Protein AF-0000000078527264 (afdb_homodimer)

pLDDT: mean 71.56, std 31.05, range [23.38, 98.75]

Structure (mmCIF, N/CA/C/O backbone):
data_AF-0000000078527264-model_v1
#
loop_
_entity.id
_entity.type
_entity.pdbx_description
1 polymer Lipoprotein
#
loop_
_atom_site.group_PDB
_atom_site.id
_atom_site.type_symbol
_atom_site.label_atom_id
_atom_site.label_alt_id
_atom_site.label_comp_id
_atom_site.label_asym_id
_atom_site.label_entity_id
_atom_site.label_seq_id
_atom_site.pdbx_PDB_ins_code
_atom_site.Cartn_x
_atom_site.Cartn_y
_atom_site.Cartn_z
_atom_site.occupancy
_atom_site.B_iso_or_equiv
_atom_site.auth_seq_id
_atom_site.auth_comp_id
_atom_site.auth_asym_id
_atom_site.auth_atom_id
_atom_site.pdbx_PDB_model_num
ATOM 1 N N . MET A 1 1 ? 14.352 -40 -40.188 1 30.58 1 MET A N 1
ATOM 2 C CA . MET A 1 1 ? 13.648 -39.75 -38.938 1 30.58 1 MET A CA 1
ATOM 3 C C . MET A 1 1 ? 14.5 -38.875 -38 1 30.58 1 MET A C 1
ATOM 5 O O . MET A 1 1 ? 15.18 -39.406 -37.125 1 30.58 1 MET A O 1
ATOM 9 N N . LYS A 1 2 ? 15.133 -37.906 -38.562 1 38 2 LYS A N 1
ATOM 10 C CA . LYS A 1 2 ? 16.312 -37.125 -38.219 1 38 2 LYS A CA 1
ATOM 11 C C . LYS A 1 2 ? 16.031 -36.219 -37.031 1 38 2 LYS A C 1
ATOM 13 O O . LYS A 1 2 ? 15.031 -35.5 -37 1 38 2 LYS A O 1
ATOM 18 N N . VAL A 1 3 ? 16.594 -36.625 -35.781 1 35.31 3 VAL A N 1
ATOM 19 C CA . VAL A 1 3 ? 16.688 -36.094 -34.438 1 35.31 3 VAL A CA 1
ATOM 20 C C . VAL A 1 3 ? 17.125 -34.656 -34.469 1 35.31 3 VAL A C 1
ATOM 22 O O . VAL A 1 3 ? 18.141 -34.312 -35.062 1 35.31 3 VAL A O 1
ATOM 25 N N . ILE A 1 4 ? 16.172 -33.656 -34.25 1 30.58 4 ILE A N 1
ATOM 26 C CA . ILE A 1 4 ? 15.953 -32.219 -34.188 1 30.58 4 ILE A CA 1
ATOM 27 C C . ILE A 1 4 ? 16.766 -31.641 -33.031 1 30.58 4 ILE A C 1
ATOM 29 O O . ILE A 1 4 ? 16.422 -31.844 -31.859 1 30.58 4 ILE A O 1
ATOM 33 N N . ILE A 1 5 ? 18.078 -31.844 -33.031 1 31.44 5 ILE A N 1
ATOM 34 C CA . ILE A 1 5 ? 18.844 -31.469 -31.859 1 31.44 5 ILE A CA 1
ATOM 35 C C . ILE A 1 5 ? 18.641 -29.984 -31.562 1 31.44 5 ILE A C 1
ATOM 37 O O . ILE A 1 5 ? 18.828 -29.141 -32.438 1 31.44 5 ILE A O 1
ATOM 41 N N . ALA A 1 6 ? 17.859 -29.625 -30.516 1 31.77 6 ALA A N 1
ATOM 42 C CA . ALA A 1 6 ? 17.359 -28.438 -29.812 1 31.77 6 ALA A CA 1
ATOM 43 C C . ALA A 1 6 ? 18.5 -27.594 -29.281 1 31.77 6 ALA A C 1
ATOM 45 O O . ALA A 1 6 ? 19.25 -28.031 -28.406 1 31.77 6 ALA A O 1
ATOM 46 N N . GLY A 1 7 ? 19.141 -26.797 -30.156 1 29.58 7 GLY A N 1
ATOM 47 C CA . GLY A 1 7 ? 20.297 -25.953 -29.875 1 29.58 7 GLY A CA 1
ATOM 48 C C . GLY A 1 7 ? 20.062 -24.969 -28.75 1 29.58 7 GLY A C 1
ATOM 49 O O . GLY A 1 7 ? 19 -24.359 -28.656 1 29.58 7 GLY A O 1
ATOM 50 N N . THR A 1 8 ? 20.703 -25.125 -27.531 1 27.62 8 THR A N 1
ATOM 51 C CA . THR A 1 8 ? 20.781 -24.484 -26.234 1 27.62 8 THR A CA 1
ATOM 52 C C . THR A 1 8 ? 21.297 -23.047 -26.375 1 27.62 8 THR A C 1
ATOM 54 O O . THR A 1 8 ? 22.438 -22.828 -26.781 1 27.62 8 THR A O 1
ATOM 57 N N . LEU A 1 9 ? 20.5 -22.094 -26.812 1 25.58 9 LEU A N 1
ATOM 58 C CA . LEU A 1 9 ? 20.906 -20.719 -27.125 1 25.58 9 LEU A CA 1
ATOM 59 C C . LEU A 1 9 ? 21.312 -19.984 -25.859 1 25.58 9 LEU A C 1
ATOM 61 O O . LEU A 1 9 ? 21.547 -18.766 -25.891 1 25.58 9 LEU A O 1
ATOM 65 N N . ILE A 1 10 ? 21.719 -20.547 -24.688 1 25.7 10 ILE A N 1
ATOM 66 C CA . ILE A 1 10 ? 21.469 -19.75 -23.5 1 25.7 10 ILE A CA 1
ATOM 67 C C . ILE A 1 10 ? 22.5 -18.625 -23.406 1 25.7 10 ILE A C 1
ATOM 69 O O . ILE A 1 10 ? 22.266 -17.594 -22.781 1 25.7 10 ILE A O 1
ATOM 73 N N . ALA A 1 11 ? 23.469 -18.438 -24.203 1 23.86 11 ALA A N 1
ATOM 74 C CA . ALA A 1 11 ? 24.594 -17.812 -23.531 1 23.86 11 ALA A CA 1
ATOM 75 C C . ALA A 1 11 ? 24.344 -16.328 -23.312 1 23.86 11 ALA A C 1
ATOM 77 O O . ALA A 1 11 ? 24.172 -15.57 -24.266 1 23.86 11 ALA A O 1
ATOM 78 N N . LEU A 1 12 ? 23.875 -15.906 -22.109 1 23.55 12 LEU A N 1
ATOM 79 C CA . LEU A 1 12 ? 23.438 -14.602 -21.609 1 23.55 12 LEU A CA 1
ATOM 80 C C . LEU A 1 12 ? 24.578 -13.594 -21.641 1 23.55 12 LEU A C 1
ATOM 82 O O . LEU A 1 12 ? 24.375 -12.43 -22 1 23.55 12 LEU A O 1
ATOM 86 N N . ALA A 1 13 ? 25.766 -13.945 -21.25 1 25.41 13 ALA A N 1
ATOM 87 C CA . ALA A 1 13 ? 26.469 -13.07 -20.328 1 25.41 13 ALA A CA 1
ATOM 88 C C . ALA A 1 13 ? 27.219 -11.969 -21.062 1 25.41 13 ALA A C 1
ATOM 90 O O . ALA A 1 13 ? 28.312 -12.188 -21.594 1 25.41 13 ALA A O 1
ATOM 91 N N . LEU A 1 14 ? 26.703 -11.359 -22.031 1 24.03 14 LEU A N 1
ATOM 92 C CA . LEU A 1 14 ? 27.672 -10.539 -22.75 1 24.03 14 LEU A CA 1
ATOM 93 C C . LEU A 1 14 ? 28.328 -9.523 -21.812 1 24.03 14 LEU A C 1
ATOM 95 O O . LEU A 1 14 ? 27.641 -8.859 -21.031 1 24.03 14 LEU A O 1
ATOM 99 N N . LEU A 1 15 ? 29.641 -9.734 -21.531 1 25.62 15 LEU A N 1
ATOM 100 C CA . LEU A 1 15 ? 30.672 -9.055 -20.75 1 25.62 15 LEU A CA 1
ATOM 101 C C . LEU A 1 15 ? 30.859 -7.625 -21.25 1 25.62 15 LEU A C 1
ATOM 103 O O . LEU A 1 15 ? 31.328 -7.41 -22.375 1 25.62 15 LEU A O 1
ATOM 107 N N . LEU A 1 16 ? 29.891 -6.793 -21.141 1 24.88 16 LEU A N 1
ATOM 108 C CA . LEU A 1 16 ? 30.141 -5.406 -21.516 1 24.88 16 LEU A CA 1
ATOM 109 C C . LEU A 1 16 ? 31.391 -4.883 -20.812 1 24.88 16 LEU A C 1
ATOM 111 O O . LEU A 1 16 ? 31.438 -4.812 -19.578 1 24.88 16 LEU A O 1
ATOM 115 N N . SER A 1 17 ? 32.594 -5.227 -21.188 1 26.39 17 SER A N 1
ATOM 116 C CA . SER A 1 17 ? 33.906 -4.859 -20.672 1 26.39 17 SER A CA 1
ATOM 117 C C . SER A 1 17 ? 34.125 -3.354 -20.766 1 26.39 17 SER A C 1
ATOM 119 O O . SER A 1 17 ? 35.281 -2.889 -20.703 1 26.39 17 SER A O 1
ATOM 121 N N . ALA A 1 18 ? 33.156 -2.578 -21.016 1 26.25 18 ALA A N 1
ATOM 122 C CA . ALA A 1 18 ? 33.688 -1.243 -21.281 1 26.25 18 ALA A CA 1
ATOM 123 C C . ALA A 1 18 ? 34.625 -0.792 -20.172 1 26.25 18 ALA A C 1
ATOM 125 O O . ALA A 1 18 ? 34.438 -1.131 -19 1 26.25 18 ALA A O 1
ATOM 126 N N . GLY A 1 19 ? 35.938 -0.49 -20.422 1 28.38 19 GLY A N 1
ATOM 127 C CA . GLY A 1 19 ? 37.094 0.058 -19.703 1 28.38 19 GLY A CA 1
ATOM 128 C C . GLY A 1 19 ? 36.719 1.264 -18.844 1 28.38 19 GLY A C 1
ATOM 129 O O . GLY A 1 19 ? 36.75 2.398 -19.328 1 28.38 19 GLY A O 1
ATOM 1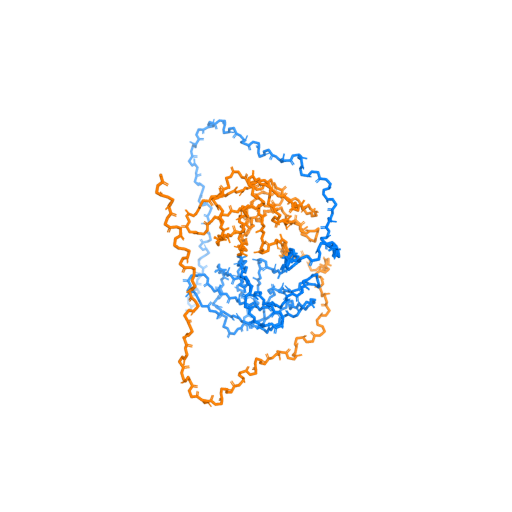30 N N . CYS A 1 20 ? 35.562 1.333 -18.312 1 26.05 20 CYS A N 1
ATOM 131 C CA . CYS A 1 20 ? 35.375 2.598 -17.609 1 26.05 20 CYS A CA 1
ATOM 132 C C . CYS A 1 20 ? 36.531 2.857 -16.641 1 26.05 20 CYS A C 1
ATOM 134 O O . CYS A 1 20 ? 36.875 1.994 -15.836 1 26.05 20 CYS A O 1
ATOM 136 N N . SER A 1 21 ? 37.438 3.67 -17.016 1 28.33 21 SER A N 1
ATOM 137 C CA . SER A 1 21 ? 38.406 4.289 -16.125 1 28.33 21 SER A CA 1
ATOM 138 C C . SER A 1 21 ? 37.781 4.531 -14.734 1 28.33 21 SER A C 1
ATOM 140 O O . SER A 1 21 ? 36.562 4.656 -14.594 1 28.33 21 SER A O 1
ATOM 142 N N . GLN A 1 22 ? 38.5 4.176 -13.609 1 27.48 22 GLN A N 1
ATOM 143 C CA . GLN A 1 22 ? 38.406 4.16 -12.156 1 27.48 22 GLN A CA 1
ATOM 144 C C . GLN A 1 22 ? 37.938 5.512 -11.625 1 27.48 22 GLN A C 1
ATOM 146 O O . GLN A 1 22 ? 38.719 6.242 -11.008 1 27.48 22 GLN A O 1
ATOM 151 N N . SER A 1 23 ? 37.344 6.402 -12.414 1 29.67 23 SER A N 1
ATOM 152 C CA . SER A 1 23 ? 37.219 7.539 -11.508 1 29.67 23 SER A CA 1
ATOM 153 C C . SER A 1 23 ? 36.531 7.145 -10.211 1 29.67 23 SER A C 1
ATOM 155 O O . SER A 1 23 ? 35.688 6.242 -10.203 1 29.67 23 SER A O 1
ATOM 157 N N . GLY A 1 24 ? 37.156 7.262 -8.992 1 27.94 24 GLY A N 1
ATOM 158 C CA . GLY A 1 24 ? 36.781 7.07 -7.605 1 27.94 24 GLY A CA 1
ATOM 159 C C . GLY A 1 24 ? 35.344 7.516 -7.312 1 27.94 24 GLY A C 1
ATOM 160 O O . GLY A 1 24 ? 35.062 8.703 -7.379 1 27.94 24 GLY A O 1
ATOM 161 N N . GLY A 1 25 ? 34.438 6.914 -7.922 1 29.98 25 GLY A N 1
ATOM 162 C CA . GLY A 1 25 ? 33.062 7.293 -7.617 1 29.98 25 GLY A CA 1
ATOM 163 C C . GLY A 1 25 ? 32.812 7.441 -6.129 1 29.98 25 GLY A C 1
ATOM 164 O O . GLY A 1 25 ? 33.094 6.535 -5.348 1 29.98 25 GLY A O 1
ATOM 165 N N . LYS A 1 26 ? 32.844 8.625 -5.578 1 30.25 26 LYS A N 1
ATOM 166 C CA . LYS A 1 26 ? 32.469 8.93 -4.199 1 30.25 26 LYS A CA 1
ATOM 167 C C . LYS A 1 26 ? 31.188 8.211 -3.816 1 30.25 26 LYS A C 1
ATOM 169 O O . LYS A 1 26 ? 30.188 8.281 -4.535 1 30.25 26 LYS A O 1
ATOM 174 N N . GLU A 1 27 ? 31.234 6.988 -3.27 1 27.12 27 GLU A N 1
ATOM 175 C CA . GLU A 1 27 ? 30.156 6.324 -2.543 1 27.12 27 GLU A CA 1
ATOM 176 C C . GLU A 1 27 ? 29.281 7.332 -1.805 1 27.12 27 GLU A C 1
ATOM 178 O O . GLU A 1 27 ? 29.781 8.078 -0.956 1 27.12 27 GLU A O 1
ATOM 183 N N . ARG A 1 28 ? 28.422 8.047 -2.516 1 28.95 28 ARG A N 1
ATOM 184 C CA . ARG A 1 28 ? 27.484 8.828 -1.723 1 28.95 28 ARG A CA 1
ATOM 185 C C . ARG A 1 28 ? 26.969 8.031 -0.526 1 28.95 28 ARG A C 1
ATOM 187 O O . ARG A 1 28 ? 26.438 6.93 -0.688 1 28.95 28 ARG A O 1
ATOM 194 N N . ALA A 1 29 ? 27.672 8.047 0.611 1 25.3 29 ALA A N 1
ATOM 195 C CA . ALA A 1 29 ? 27.203 7.594 1.915 1 25.3 29 ALA A CA 1
ATOM 196 C C . ALA A 1 29 ? 25.719 7.891 2.096 1 25.3 29 ALA A C 1
ATOM 198 O O . ALA A 1 29 ? 25.297 9.047 1.983 1 25.3 29 ALA A O 1
ATOM 199 N N . TYR A 1 30 ? 24.953 6.996 1.59 1 28.64 30 TYR A N 1
ATOM 200 C CA . TYR A 1 30 ? 23.578 7.168 2.037 1 28.64 30 TYR A CA 1
ATOM 201 C C . TYR A 1 30 ? 23.531 7.516 3.52 1 28.64 30 TYR A C 1
ATOM 203 O O . TYR A 1 30 ? 24.172 6.859 4.344 1 28.64 30 TYR A O 1
ATOM 211 N N . GLN A 1 31 ? 23.594 8.719 3.822 1 26.7 31 GLN A N 1
ATOM 212 C CA . GLN A 1 31 ? 23.406 9.133 5.211 1 26.7 31 GLN A CA 1
ATOM 213 C C . GLN A 1 31 ? 22.234 8.383 5.852 1 26.7 31 GLN A C 1
ATOM 215 O O . GLN A 1 31 ? 21.109 8.461 5.379 1 26.7 31 GLN A O 1
ATOM 220 N N . PHE A 1 32 ? 22.5 7.188 6.25 1 30.5 32 PHE A N 1
ATOM 221 C CA . PHE A 1 32 ? 21.531 6.551 7.133 1 30.5 32 PHE A CA 1
ATOM 222 C C . PHE A 1 32 ? 21.062 7.52 8.211 1 30.5 32 PHE A C 1
ATOM 224 O O . PHE A 1 32 ? 21.875 8.219 8.82 1 30.5 32 PHE A O 1
ATOM 231 N N . ALA A 1 33 ? 19.953 8.039 8.086 1 31.81 33 ALA A N 1
ATOM 232 C CA . ALA A 1 33 ? 19.438 8.898 9.141 1 31.81 33 ALA A CA 1
ATOM 233 C C . ALA A 1 33 ? 19.594 8.234 10.508 1 31.81 33 ALA A C 1
ATOM 235 O O . ALA A 1 33 ? 19.047 7.152 10.742 1 31.81 33 ALA A O 1
ATOM 236 N N . GLU A 1 34 ? 20.734 8.328 11.07 1 28.31 34 GLU A N 1
ATOM 237 C CA . GLU A 1 34 ? 20.906 7.922 12.461 1 28.31 34 GLU A CA 1
ATOM 238 C C . GLU A 1 34 ? 19.672 8.281 13.289 1 28.31 34 GLU A C 1
ATOM 240 O O . GLU A 1 34 ? 19.453 7.711 14.359 1 28.31 34 GLU A O 1
ATOM 245 N N . GLU A 1 35 ? 19.047 9.375 12.953 1 27.84 35 GLU A N 1
ATOM 246 C CA . GLU A 1 35 ? 18 9.844 13.844 1 27.84 35 GLU A CA 1
ATOM 247 C C . GLU A 1 35 ? 16.75 8.984 13.719 1 27.84 35 GLU A C 1
ATOM 249 O O . GLU A 1 35 ? 15.688 9.344 14.25 1 27.84 35 GLU A O 1
ATOM 254 N N . ALA A 1 36 ? 16.766 8.062 12.875 1 34.28 36 ALA A N 1
ATOM 255 C CA . ALA A 1 36 ? 15.523 7.285 12.883 1 34.28 36 ALA A CA 1
ATOM 256 C C . ALA A 1 36 ? 15.336 6.566 14.211 1 34.28 36 ALA A C 1
ATOM 258 O O . ALA A 1 36 ? 15.742 5.41 14.367 1 34.28 36 ALA A O 1
ATOM 259 N N . LYS A 1 37 ? 15.891 7.094 15.375 1 27.77 37 LYS A N 1
ATOM 260 C CA . LYS A 1 37 ? 15.766 6.461 16.688 1 27.77 37 LYS A CA 1
ATOM 261 C C . LYS A 1 37 ? 14.406 5.781 16.844 1 27.77 37 LYS A C 1
ATOM 263 O O . LYS A 1 37 ? 13.484 6.043 16.062 1 27.77 37 LYS A O 1
ATOM 268 N N . ASP A 1 38 ? 14.125 5.312 18.234 1 26.62 38 ASP A N 1
ATOM 269 C CA . ASP A 1 38 ? 13.195 4.469 18.969 1 26.62 38 ASP A CA 1
ATOM 270 C C . ASP A 1 38 ? 11.75 4.902 18.719 1 26.62 38 ASP A C 1
ATOM 272 O O . ASP A 1 38 ? 11.211 5.73 19.469 1 26.62 38 ASP A O 1
ATOM 276 N N . GLY A 1 39 ? 11.391 5.242 17.609 1 29.45 39 GLY A N 1
ATOM 277 C CA . GLY A 1 39 ? 9.977 5.602 17.656 1 29.45 39 GLY A CA 1
ATOM 278 C C . GLY A 1 39 ? 9.094 4.484 18.172 1 29.45 39 GLY A C 1
ATOM 279 O O . GLY A 1 39 ? 9.188 3.346 17.703 1 29.45 39 GLY A O 1
ATOM 280 N N . GLU A 1 40 ? 8.844 4.465 19.453 1 27.06 40 GLU A N 1
ATOM 281 C CA . GLU A 1 40 ? 7.754 3.66 20 1 27.06 40 GLU A CA 1
ATOM 282 C C . GLU A 1 40 ? 6.582 3.588 19.016 1 27.06 40 GLU A C 1
ATOM 284 O O . GLU A 1 40 ? 6.285 4.566 18.328 1 27.06 40 GLU A O 1
ATOM 289 N N . TYR A 1 41 ? 6.375 2.4 18.625 1 29.17 41 TYR A N 1
ATOM 290 C CA . TYR A 1 41 ? 5.129 2.127 17.922 1 29.17 41 TYR A CA 1
ATOM 291 C C . TYR A 1 41 ? 3.99 2.977 18.469 1 29.17 41 TYR A C 1
ATOM 293 O O . TYR A 1 41 ? 3.615 2.84 19.641 1 29.17 41 TYR A O 1
ATOM 301 N N . VAL A 1 42 ? 4.02 4.254 18.375 1 28.42 42 VAL A N 1
ATOM 302 C CA . VAL A 1 42 ? 2.762 4.898 18.75 1 28.42 42 VAL A CA 1
ATOM 303 C C . VAL A 1 42 ? 1.642 4.406 17.828 1 28.42 42 VAL A C 1
ATOM 305 O O . VAL A 1 42 ? 1.639 4.699 16.625 1 28.42 42 VAL A O 1
ATOM 308 N N . LEU A 1 43 ? 1.265 3.16 18.031 1 30.61 43 LEU A N 1
ATOM 309 C CA . LEU A 1 43 ? -0.06 2.936 17.453 1 30.61 43 LEU A CA 1
ATOM 310 C C . LEU A 1 43 ? -0.974 4.129 17.719 1 30.61 43 LEU A C 1
ATOM 312 O O . LEU A 1 43 ? -0.982 4.676 18.828 1 30.61 43 LEU A O 1
ATOM 316 N N . PRO A 1 44 ? -1.276 4.828 16.781 1 31.86 44 PRO A N 1
ATOM 317 C CA . PRO A 1 44 ? -2.281 5.797 17.219 1 31.86 44 PRO A CA 1
ATOM 318 C C . PRO A 1 44 ? -3.338 5.18 18.141 1 31.86 44 PRO A C 1
ATOM 320 O O . PRO A 1 44 ? -4.043 4.254 17.734 1 31.86 44 PRO A O 1
ATOM 323 N N . THR A 1 45 ? -2.996 4.863 19.406 1 29.05 45 THR A N 1
ATOM 324 C CA . THR A 1 45 ? -4.129 4.754 20.328 1 29.05 45 THR A CA 1
ATOM 325 C C . THR A 1 45 ? -5.141 5.867 20.062 1 29.05 45 THR A C 1
ATOM 327 O O . THR A 1 45 ? -4.766 6.977 19.688 1 29.05 45 THR A O 1
ATOM 330 N N . HIS A 1 46 ? -6.445 5.41 20.078 1 31.69 46 HIS A N 1
ATOM 331 C CA . HIS A 1 46 ? -7.543 6.363 20.203 1 31.69 46 HIS A CA 1
ATOM 332 C C . HIS A 1 46 ? -7.156 7.539 21.094 1 31.69 46 HIS A C 1
ATOM 334 O O . HIS A 1 46 ? -6.828 7.355 22.266 1 31.69 46 HIS A O 1
ATOM 340 N N . VAL A 1 47 ? -6.367 8.352 20.703 1 30.16 47 VAL A N 1
ATOM 341 C CA . VAL A 1 47 ? -6.488 9.492 21.625 1 30.16 47 VAL A CA 1
ATOM 342 C C . VAL A 1 47 ? -7.945 9.945 21.688 1 30.16 47 VAL A C 1
ATOM 344 O O . VAL A 1 47 ? -8.516 10.383 20.688 1 30.16 47 VAL A O 1
ATOM 347 N N . PRO A 1 48 ? -8.781 9.336 22.578 1 28.42 48 PRO A N 1
ATOM 348 C CA . PRO A 1 48 ? -10.188 9.68 22.797 1 28.42 48 PRO A CA 1
ATOM 349 C C . PRO A 1 48 ? -10.453 11.18 22.703 1 28.42 48 PRO A C 1
ATOM 351 O O . PRO A 1 48 ? -11.578 11.602 22.422 1 28.42 48 PRO A O 1
ATOM 354 N N . GLY A 1 49 ? -9.617 12.039 23.266 1 29.86 49 GLY A N 1
ATOM 355 C CA . GLY A 1 49 ? -10.102 13.328 23.734 1 29.86 49 GLY A CA 1
ATOM 356 C C . GLY A 1 49 ? -10.359 14.312 22.609 1 29.86 49 GLY A C 1
ATOM 357 O O . GLY A 1 49 ? -10.766 15.453 22.859 1 29.86 49 GLY A O 1
ATOM 358 N N . GLN A 1 50 ? -9.352 14.562 21.719 1 32.03 50 GLN A N 1
ATOM 359 C CA . GLN A 1 50 ? -9.75 15.773 21.016 1 32.03 50 GLN A CA 1
ATOM 360 C C . GLN A 1 50 ? -11.039 15.555 20.234 1 32.03 50 GLN A C 1
ATOM 362 O O . GLN A 1 50 ? -11.102 14.672 19.375 1 32.03 50 GLN A O 1
ATOM 367 N N . ASN A 1 51 ? -12.18 15.68 20.688 1 32.12 51 ASN A N 1
ATOM 368 C CA . ASN A 1 51 ? -13.609 15.648 20.406 1 32.12 51 ASN A CA 1
ATOM 369 C C . ASN A 1 51 ? -13.906 16.109 18.984 1 32.12 51 ASN A C 1
ATOM 371 O O . ASN A 1 51 ? -15.07 16.188 18.578 1 32.12 51 ASN A O 1
ATOM 375 N N . GLY A 1 52 ? -13.211 17.281 18.328 1 34.12 52 GLY A N 1
ATOM 376 C CA . GLY A 1 52 ? -13.859 17.797 17.125 1 34.12 52 GLY A CA 1
ATOM 377 C C . GLY A 1 52 ? -13.93 16.781 16 1 34.12 52 GLY A C 1
ATOM 378 O O . GLY A 1 52 ? -13.328 15.703 16.094 1 34.12 52 GLY A O 1
ATOM 379 N N . ASP A 1 53 ? -14.867 17.062 14.953 1 37.12 53 ASP A N 1
ATOM 380 C CA . ASP A 1 53 ? -15.141 16.422 13.68 1 37.12 53 ASP A CA 1
ATOM 381 C C . ASP A 1 53 ? -13.852 15.938 13.016 1 37.12 53 ASP A C 1
ATOM 383 O O . ASP A 1 53 ? -13.844 15.602 11.828 1 37.12 53 ASP A O 1
ATOM 387 N N . GLN A 1 54 ? -12.766 16.25 13.57 1 38.72 54 GLN A N 1
ATOM 388 C CA . GLN A 1 54 ? -11.562 15.906 12.812 1 38.72 54 GLN A CA 1
ATOM 389 C C . GLN A 1 54 ? -11.312 14.398 12.828 1 38.72 54 GLN A C 1
ATOM 391 O O . GLN A 1 54 ? -11.258 13.789 13.898 1 38.72 54 GLN A O 1
ATOM 396 N N . LYS A 1 55 ? -11.828 13.781 11.914 1 44.72 55 LYS A N 1
ATOM 397 C CA . LYS A 1 55 ? -11.602 12.359 11.68 1 44.72 55 LYS A CA 1
ATOM 398 C C . LYS A 1 55 ? -10.195 11.945 12.086 1 44.72 55 LYS A C 1
ATOM 400 O O . LYS A 1 55 ? -9.219 12.602 11.719 1 44.72 55 LYS A O 1
ATOM 405 N N . GLU A 1 56 ? -10.039 11.422 13.219 1 49.12 56 GLU A N 1
ATOM 406 C CA . GLU A 1 56 ? -8.781 10.805 13.625 1 49.12 56 GLU A CA 1
ATOM 407 C C . GLU A 1 56 ? -8.008 10.281 12.422 1 49.12 56 GLU A C 1
ATOM 409 O O . GLU A 1 56 ? -8.602 9.859 11.43 1 49.12 56 GLU A O 1
ATOM 414 N N . PRO A 1 57 ? -6.738 10.75 12.43 1 52.41 57 PRO A N 1
ATOM 415 C CA . PRO A 1 57 ? -5.945 10.211 11.328 1 52.41 57 PRO A CA 1
ATOM 416 C C . PRO A 1 57 ? -6.094 8.703 11.172 1 52.41 57 PRO A C 1
ATOM 418 O O . PRO A 1 57 ? -6.094 7.977 12.172 1 52.41 57 PRO A O 1
ATOM 421 N N . SER A 1 58 ? -6.828 8.289 10.25 1 64.44 58 SER A N 1
ATOM 422 C CA . SER A 1 58 ? -6.934 6.852 10 1 64.44 58 SER A CA 1
ATOM 423 C C . SER A 1 58 ? -5.773 6.355 9.141 1 64.44 58 SER A C 1
ATOM 425 O O . SER A 1 58 ? -5.598 6.801 8.008 1 64.44 58 SER A O 1
ATOM 427 N N . TYR A 1 59 ? -4.68 5.848 9.859 1 76.88 59 TYR A N 1
ATOM 428 C CA . TYR A 1 59 ? -3.674 5.164 9.055 1 76.88 59 TYR A CA 1
ATOM 429 C C . TYR A 1 59 ? -4.207 3.842 8.523 1 76.88 59 TYR A C 1
ATOM 431 O O . TYR A 1 59 ? -5.223 3.336 9.008 1 76.88 59 TYR A O 1
ATOM 439 N N . PHE A 1 60 ? -3.717 3.439 7.504 1 85.56 60 PHE A N 1
ATOM 440 C CA . PHE A 1 60 ? -4.125 2.18 6.895 1 85.56 60 PHE A CA 1
ATOM 441 C C . PHE A 1 60 ? -2.91 1.31 6.586 1 85.56 60 PHE A C 1
ATOM 443 O O . PHE A 1 60 ? -1.824 1.825 6.312 1 85.56 60 PHE A O 1
ATOM 450 N N . MET A 1 61 ? -3.121 -0.027 6.738 1 89.44 61 MET A N 1
ATOM 451 C CA . MET A 1 61 ? -2.121 -1.035 6.395 1 89.44 61 MET A CA 1
ATOM 452 C C . MET A 1 61 ? -2.643 -1.969 5.309 1 89.44 61 MET A C 1
ATOM 454 O O . MET A 1 61 ? -3.836 -2.273 5.266 1 89.44 61 MET A O 1
ATOM 458 N N . ILE A 1 62 ? -1.767 -2.27 4.418 1 91.75 62 ILE A N 1
ATOM 459 C CA . ILE A 1 62 ? -2.111 -3.312 3.459 1 91.75 62 ILE A CA 1
ATOM 460 C C . ILE A 1 62 ? -1.076 -4.434 3.523 1 91.75 62 ILE A C 1
ATOM 462 O O . ILE A 1 62 ? 0.015 -4.25 4.066 1 91.75 62 ILE A O 1
ATOM 466 N N . GLN A 1 63 ? -1.488 -5.566 2.99 1 91.12 63 GLN A N 1
ATOM 467 C CA . GLN A 1 63 ? -0.619 -6.727 2.836 1 91.12 63 GLN A CA 1
ATOM 468 C C . GLN A 1 63 ? -0.725 -7.312 1.43 1 91.12 63 GLN A C 1
ATOM 470 O O . GLN A 1 63 ? -1.825 -7.469 0.898 1 91.12 63 GLN A O 1
ATOM 475 N N . VAL A 1 64 ? 0.466 -7.617 0.848 1 93.62 64 VAL A N 1
ATOM 476 C CA . VAL A 1 64 ? 0.474 -8.219 -0.482 1 93.62 64 VAL A CA 1
ATOM 477 C C . VAL A 1 64 ? 1.816 -8.898 -0.733 1 93.62 64 VAL A C 1
ATOM 479 O O . VAL A 1 64 ? 2.848 -8.461 -0.221 1 93.62 64 VAL A O 1
ATOM 482 N N . ASN A 1 65 ? 1.796 -9.992 -1.48 1 92.88 65 ASN A N 1
ATOM 483 C CA . ASN A 1 65 ? 3.006 -10.609 -2.014 1 92.88 65 ASN A CA 1
ATOM 484 C C . ASN A 1 65 ? 3.51 -9.875 -3.256 1 92.88 65 ASN A C 1
ATOM 486 O O . ASN A 1 65 ? 2.807 -9.805 -4.266 1 92.88 65 ASN A O 1
ATOM 490 N N . ALA A 1 66 ? 4.734 -9.398 -3.203 1 91.25 66 ALA A N 1
ATOM 491 C CA . ALA A 1 66 ? 5.27 -8.617 -4.312 1 91.25 66 ALA A CA 1
ATOM 492 C C . ALA A 1 66 ? 5.723 -9.516 -5.457 1 91.25 66 ALA A C 1
ATOM 494 O O . ALA A 1 66 ? 5.957 -9.047 -6.57 1 91.25 66 ALA A O 1
ATOM 495 N N . SER A 1 67 ? 5.871 -10.797 -5.172 1 92.5 67 SER A N 1
ATOM 496 C CA . SER A 1 67 ? 6.324 -11.719 -6.207 1 92.5 67 SER A CA 1
ATOM 497 C C . SER A 1 67 ? 5.461 -12.969 -6.25 1 92.5 67 SER A C 1
ATOM 499 O O . SER A 1 67 ? 5.969 -14.086 -6.109 1 92.5 67 SER A O 1
ATOM 501 N N . PRO A 1 68 ? 4.254 -12.82 -6.578 1 94.06 68 PRO A N 1
ATOM 502 C CA . PRO A 1 68 ? 3.367 -13.992 -6.605 1 94.06 68 PRO A CA 1
ATOM 503 C C . PRO A 1 68 ? 3.625 -14.898 -7.805 1 94.06 68 PRO A C 1
ATOM 505 O O . PRO A 1 68 ? 4.176 -14.453 -8.812 1 94.06 68 PRO A O 1
ATOM 508 N N . THR A 1 69 ? 3.205 -16.141 -7.648 1 95.38 69 THR A N 1
ATOM 509 C CA . THR A 1 69 ? 3.404 -17.141 -8.695 1 95.38 69 THR A CA 1
ATOM 510 C C . THR A 1 69 ? 2.125 -17.922 -8.938 1 95.38 69 THR A C 1
ATOM 512 O O . THR A 1 69 ? 1.275 -18.031 -8.047 1 95.38 69 THR A O 1
ATOM 515 N N . VAL A 1 70 ? 1.946 -18.344 -10.102 1 96.06 70 VAL A N 1
ATOM 516 C CA . VAL A 1 70 ? 0.917 -19.297 -10.508 1 96.06 70 VAL A CA 1
ATOM 517 C C . VAL A 1 70 ? 1.57 -20.531 -11.133 1 96.06 70 VAL A C 1
ATOM 519 O O . VAL A 1 70 ? 2.379 -20.406 -12.055 1 96.06 70 VAL A O 1
ATOM 522 N N . SER A 1 71 ? 1.152 -21.625 -10.523 1 91.06 71 SER A N 1
ATOM 523 C CA . SER A 1 71 ? 1.691 -22.859 -11.109 1 91.06 71 SER A CA 1
ATOM 524 C C . SER A 1 71 ? 1.133 -23.094 -12.508 1 91.06 71 SER A C 1
ATOM 526 O O . SER A 1 71 ? 0.017 -22.672 -12.812 1 91.06 71 SER A O 1
ATOM 528 N N . ARG A 1 72 ? 1.862 -23.844 -13.234 1 82.06 72 ARG A N 1
ATOM 529 C CA . ARG A 1 72 ? 1.486 -24.141 -14.617 1 82.06 72 ARG A CA 1
ATOM 530 C C . ARG A 1 72 ? 0.133 -24.844 -14.672 1 82.06 72 ARG A C 1
ATOM 532 O O . ARG A 1 72 ? -0.128 -25.766 -13.898 1 82.06 72 ARG A O 1
ATOM 539 N N . GLY A 1 73 ? -0.58 -24.438 -15.586 1 85.19 73 GLY A N 1
ATOM 540 C CA . GLY A 1 73 ? -1.877 -25.047 -15.844 1 85.19 73 GLY A CA 1
ATOM 541 C C . GLY A 1 73 ? -2.908 -24.719 -14.773 1 85.19 73 GLY A C 1
ATOM 542 O O . GLY A 1 73 ? -4.074 -25.094 -14.898 1 85.19 73 GLY A O 1
ATOM 543 N N . GLY A 1 74 ? -2.439 -24.078 -13.781 1 91.44 74 GLY A N 1
ATOM 544 C CA . GLY A 1 74 ? -3.404 -23.734 -12.75 1 91.44 74 GLY A CA 1
ATOM 545 C C . GLY A 1 74 ? -3.838 -22.281 -12.82 1 91.44 74 GLY A C 1
ATOM 546 O O . GLY A 1 74 ? -3.494 -21.562 -13.766 1 91.44 74 GLY A O 1
ATOM 547 N N . LYS A 1 75 ? -4.75 -21.938 -11.922 1 95.25 75 LYS A N 1
ATOM 548 C CA . LYS A 1 75 ? -5.199 -20.562 -11.82 1 95.25 75 LYS A CA 1
ATOM 549 C C . LYS A 1 75 ? -4.965 -20 -10.422 1 95.25 75 LYS A C 1
ATOM 551 O O . LYS A 1 75 ? -5.254 -18.828 -10.156 1 95.25 75 LYS A O 1
ATOM 556 N N . ARG A 1 76 ? -4.461 -20.797 -9.539 1 94.75 76 ARG A N 1
ATOM 557 C CA . ARG A 1 76 ? -4.266 -20.406 -8.148 1 94.75 76 ARG A CA 1
ATOM 558 C C . ARG A 1 76 ? -2.996 -19.578 -7.992 1 94.75 76 ARG A C 1
ATOM 560 O O . ARG A 1 76 ? -1.907 -20.016 -8.367 1 94.75 76 ARG A O 1
ATOM 567 N N . CYS A 1 77 ? -3.152 -18.406 -7.496 1 95.62 77 CYS A N 1
ATOM 568 C CA . CYS A 1 77 ? -2.078 -17.438 -7.328 1 95.62 77 CYS A CA 1
ATOM 569 C C . CYS A 1 77 ? -1.859 -17.109 -5.852 1 95.62 77 CYS A C 1
ATOM 571 O O . CYS A 1 77 ? -2.811 -16.812 -5.133 1 95.62 77 CYS A O 1
ATOM 573 N N . ASN A 1 78 ? -0.649 -17.172 -5.371 1 93.5 78 ASN A N 1
ATOM 574 C CA . ASN A 1 78 ? -0.337 -16.828 -3.988 1 93.5 78 ASN A CA 1
ATOM 575 C C . ASN A 1 78 ? -0.141 -15.328 -3.816 1 93.5 78 ASN A C 1
ATOM 577 O O . ASN A 1 78 ? 0.883 -14.891 -3.291 1 93.5 78 ASN A O 1
ATOM 581 N N . LEU A 1 79 ? -1.145 -14.578 -4.152 1 95.19 79 LEU A N 1
ATOM 582 C CA . LEU A 1 79 ? -1.091 -13.125 -4.086 1 95.19 79 LEU A CA 1
ATOM 583 C C . LEU A 1 79 ? -1.054 -12.648 -2.637 1 95.19 79 LEU A C 1
ATOM 585 O O . LEU A 1 79 ? -0.604 -11.539 -2.355 1 95.19 79 LEU A O 1
ATOM 589 N N . MET A 1 80 ? -1.52 -13.383 -1.677 1 93.75 80 MET A N 1
ATOM 590 C CA . MET A 1 80 ? -1.422 -13.117 -0.245 1 93.75 80 MET A CA 1
ATOM 591 C C . MET A 1 80 ? -1.955 -11.727 0.088 1 93.75 80 MET A C 1
ATOM 593 O O . MET A 1 80 ? -1.278 -10.938 0.754 1 93.75 80 MET A O 1
ATOM 597 N N . ILE A 1 81 ? -3.174 -11.492 -0.349 1 95.5 81 ILE A N 1
ATOM 598 C CA . ILE A 1 81 ? -3.762 -10.195 -0.052 1 95.5 81 ILE A CA 1
ATOM 599 C C . ILE A 1 81 ? -4.465 -10.242 1.303 1 95.5 81 ILE A C 1
ATOM 601 O O . ILE A 1 81 ? -5 -11.289 1.694 1 95.5 81 ILE A O 1
ATOM 605 N N . GLY A 1 82 ? -4.434 -9.07 1.943 1 93.62 82 GLY A N 1
ATOM 606 C CA . GLY A 1 82 ? -5.113 -8.977 3.225 1 93.62 82 GLY A CA 1
ATOM 607 C C . GLY A 1 82 ? -5.414 -7.547 3.637 1 93.62 82 GLY A C 1
ATOM 608 O O . GLY A 1 82 ? -4.797 -6.605 3.133 1 93.62 82 GLY A O 1
ATOM 609 N N . ASN A 1 83 ? -6.445 -7.508 4.488 1 93.88 83 ASN A N 1
ATOM 610 C CA . ASN A 1 83 ? -6.801 -6.309 5.238 1 93.88 83 ASN A CA 1
ATOM 611 C C . ASN A 1 83 ? -6.531 -6.477 6.73 1 93.88 83 ASN A C 1
ATOM 613 O O . ASN A 1 83 ? -7.34 -7.07 7.449 1 93.88 83 ASN A O 1
ATOM 617 N N . PRO A 1 84 ? -5.355 -5.98 7.113 1 91.12 84 PRO A N 1
ATOM 618 C CA . PRO A 1 84 ? -5.004 -6.191 8.516 1 91.12 84 PRO A CA 1
ATOM 619 C C . PRO A 1 84 ? -6.109 -5.758 9.477 1 91.12 84 PRO A C 1
ATOM 621 O O . PRO A 1 84 ? -6.859 -4.824 9.18 1 91.12 84 PRO A O 1
ATOM 624 N N . ALA A 1 85 ? -6.145 -6.418 10.711 1 90.06 85 ALA A N 1
ATOM 625 C CA . ALA A 1 85 ? -7.203 -6.211 11.695 1 90.06 85 ALA A CA 1
ATOM 626 C C . ALA A 1 85 ? -7.145 -4.801 12.273 1 90.06 85 ALA A C 1
ATOM 628 O O . ALA A 1 85 ? -8.125 -4.312 12.836 1 90.06 85 ALA A O 1
ATOM 629 N N . GLU A 1 86 ? -5.938 -4.184 12.141 1 86.81 86 GLU A N 1
ATOM 630 C CA . GLU A 1 86 ? -5.742 -2.826 12.641 1 86.81 86 GLU A CA 1
ATOM 631 C C . GLU A 1 86 ? -6.598 -1.824 11.867 1 86.81 86 GLU A C 1
ATOM 633 O O . GLU A 1 86 ? -6.828 -0.708 12.336 1 86.81 86 GLU A O 1
ATOM 638 N N . ASN A 1 87 ? -7.008 -2.195 10.703 1 90.19 87 ASN A N 1
ATOM 639 C CA . ASN A 1 87 ? -7.793 -1.284 9.875 1 90.19 87 ASN A CA 1
ATOM 640 C C . ASN A 1 87 ? -9.25 -1.233 10.328 1 90.19 87 ASN A C 1
ATOM 642 O O . ASN A 1 87 ? -9.742 -2.17 10.961 1 90.19 87 ASN A O 1
ATOM 646 N N . GLU A 1 88 ? -9.953 -0.125 10.031 1 91.69 88 GLU A N 1
ATOM 647 C CA . GLU A 1 88 ? -11.398 -0.011 10.188 1 91.69 88 GLU A CA 1
ATOM 648 C C . GLU A 1 88 ? -12.102 -0.1 8.836 1 91.69 88 GLU A C 1
ATOM 650 O O . GLU A 1 88 ? -13.281 -0.468 8.766 1 91.69 88 GLU A O 1
ATOM 655 N N . GLN A 1 89 ? -11.422 0.191 7.812 1 93.69 89 GLN A N 1
ATOM 656 C CA . GLN A 1 89 ? 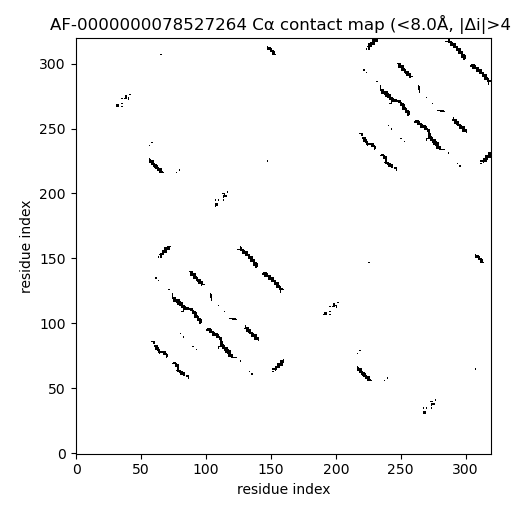-11.977 0.323 6.469 1 93.69 89 GLN A CA 1
ATOM 657 C C . GLN A 1 89 ? -12.102 -1.037 5.789 1 93.69 89 GLN A C 1
ATOM 659 O O . GLN A 1 89 ? -11.492 -2.014 6.227 1 93.69 89 GLN A O 1
ATOM 664 N N . TYR A 1 90 ? -12.961 -1.088 4.797 1 96.06 90 TYR A N 1
ATOM 665 C CA . TYR A 1 90 ? -13.062 -2.229 3.895 1 96.06 90 TYR A CA 1
ATOM 666 C C . TYR A 1 90 ? -12.109 -2.076 2.713 1 96.06 90 TYR A C 1
ATOM 668 O O . TYR A 1 90 ? -11.742 -0.959 2.344 1 96.06 90 TYR A O 1
ATOM 676 N N . VAL A 1 91 ? -11.703 -3.203 2.223 1 97.38 91 VAL A N 1
ATOM 677 C CA . VAL A 1 91 ? -10.758 -3.16 1.109 1 97.38 91 VAL A CA 1
ATOM 678 C C . VAL A 1 91 ? -11.195 -4.137 0.02 1 97.38 91 VAL A C 1
ATOM 680 O O . VAL A 1 91 ? -11.641 -5.25 0.315 1 97.38 91 VAL A O 1
ATOM 683 N N . LYS A 1 92 ? -11.141 -3.678 -1.194 1 98.25 92 LYS A N 1
ATOM 684 C CA . LYS A 1 92 ? -11.211 -4.531 -2.377 1 98.25 92 LYS A CA 1
ATOM 685 C C . LYS A 1 92 ? -9.898 -4.5 -3.152 1 98.25 92 LYS A C 1
ATOM 687 O O . LYS A 1 92 ? -9.227 -3.467 -3.211 1 98.25 92 LYS A O 1
ATOM 692 N N . VAL A 1 93 ? -9.516 -5.625 -3.777 1 98.44 93 VAL A N 1
ATOM 693 C CA . VAL A 1 93 ? -8.227 -5.699 -4.465 1 98.44 93 VAL A CA 1
ATOM 694 C C . VAL A 1 93 ? -8.438 -6.18 -5.898 1 98.44 93 VAL A C 1
ATOM 696 O O . VAL A 1 93 ? -9.156 -7.152 -6.137 1 98.44 93 VAL A O 1
ATOM 699 N N . LYS A 1 94 ? -7.844 -5.477 -6.805 1 98.56 94 LYS A N 1
ATOM 700 C CA . LYS A 1 94 ? -7.738 -5.891 -8.203 1 98.56 94 LYS A CA 1
ATOM 701 C C . LYS A 1 94 ? -6.289 -6.148 -8.594 1 98.56 94 LYS A C 1
ATOM 703 O O . LYS A 1 94 ? -5.387 -5.426 -8.164 1 98.56 94 LYS A O 1
ATOM 708 N N . LEU A 1 95 ? -6.098 -7.16 -9.422 1 98.75 95 LEU A N 1
ATOM 709 C CA . LEU A 1 95 ? -4.797 -7.391 -10.039 1 98.75 95 LEU A CA 1
ATOM 710 C C . LEU A 1 95 ? -4.844 -7.105 -11.531 1 98.75 95 LEU A C 1
ATOM 712 O O . LEU A 1 95 ? -5.66 -7.688 -12.258 1 98.75 95 LEU A O 1
ATOM 716 N N . THR A 1 96 ? -3.98 -6.242 -12.008 1 98.75 96 THR A N 1
ATOM 717 C CA . THR A 1 96 ? -3.986 -5.832 -13.406 1 98.75 96 THR A CA 1
ATOM 718 C C . THR A 1 96 ? -2.586 -5.922 -14.008 1 98.75 96 THR A C 1
ATOM 720 O O . THR A 1 96 ? -1.598 -5.625 -13.328 1 98.75 96 THR A O 1
ATOM 723 N N . LEU A 1 97 ? -2.557 -6.34 -15.297 1 98.5 97 LEU A N 1
ATOM 724 C CA . LEU A 1 97 ? -1.294 -6.277 -16.031 1 98.5 97 LEU A CA 1
ATOM 725 C C . LEU A 1 97 ? -0.982 -4.848 -16.453 1 98.5 97 LEU A C 1
ATOM 727 O O . LEU A 1 97 ? -1.85 -4.148 -16.984 1 98.5 97 LEU A O 1
ATOM 731 N N . ASN A 1 98 ? 0.283 -4.504 -16.234 1 97.88 98 ASN A N 1
ATOM 732 C CA . ASN A 1 98 ? 0.626 -3.111 -16.516 1 97.88 98 ASN A CA 1
ATOM 733 C C . ASN A 1 98 ? 0.673 -2.834 -18.016 1 97.88 98 ASN A C 1
ATOM 735 O O . ASN A 1 98 ? 0.303 -1.748 -18.453 1 97.88 98 ASN A O 1
ATOM 739 N N . ASP A 1 99 ? 1.142 -3.76 -18.797 1 96.75 99 ASP A N 1
ATOM 740 C CA . ASP A 1 99 ? 1.371 -3.521 -20.219 1 96.75 99 ASP A CA 1
ATOM 741 C C . ASP A 1 99 ? 0.051 -3.434 -20.984 1 96.75 99 ASP A C 1
ATOM 743 O O . ASP A 1 99 ? -0.092 -2.615 -21.891 1 96.75 99 ASP A O 1
ATOM 747 N N . THR A 1 100 ? -0.917 -4.18 -20.656 1 96.44 100 THR A N 1
ATOM 748 C CA . THR A 1 100 ? -2.148 -4.27 -21.438 1 96.44 100 THR A CA 1
ATOM 749 C C . THR A 1 100 ? -3.309 -3.623 -20.688 1 96.44 100 THR A C 1
ATOM 751 O O . THR A 1 100 ? -4.34 -3.303 -21.281 1 96.44 100 THR A O 1
ATOM 754 N N . GLY A 1 101 ? -3.188 -3.523 -19.391 1 96.88 101 GLY A N 1
ATOM 755 C CA . GLY A 1 101 ? -4.305 -3.055 -18.578 1 96.88 101 GLY A CA 1
ATOM 756 C C . GLY A 1 101 ? -5.32 -4.141 -18.281 1 96.88 101 GLY A C 1
ATOM 757 O O . GLY A 1 101 ? -6.352 -3.877 -17.656 1 96.88 101 GLY A O 1
ATOM 758 N N . GLU A 1 102 ? -5.027 -5.297 -18.656 1 97.75 102 GLU A N 1
ATOM 759 C CA . GLU A 1 102 ? -5.953 -6.402 -18.453 1 97.75 102 GLU A CA 1
ATOM 760 C C . GLU A 1 102 ? -6.098 -6.723 -16.969 1 97.75 102 GLU A C 1
ATOM 762 O O . GLU A 1 102 ? -5.105 -6.805 -16.234 1 97.75 102 GLU A O 1
ATOM 767 N N . GLU A 1 103 ? -7.363 -6.832 -16.531 1 98.44 103 GLU A N 1
ATOM 768 C CA . GLU A 1 103 ? -7.652 -7.27 -15.164 1 98.44 103 GLU A CA 1
ATOM 769 C C . GLU A 1 103 ? -7.637 -8.789 -15.055 1 98.44 103 GLU A C 1
ATOM 771 O O . GLU A 1 103 ? -8.383 -9.477 -15.758 1 98.44 103 GLU A O 1
ATOM 776 N N . LEU A 1 104 ? -6.828 -9.289 -14.172 1 98.38 104 LEU A N 1
ATOM 777 C CA . LEU A 1 104 ? -6.676 -10.734 -14.023 1 98.38 104 LEU A CA 1
ATOM 778 C C . LEU A 1 104 ? -7.52 -11.258 -12.867 1 98.38 104 LEU A C 1
ATOM 780 O O . LEU A 1 104 ? -7.809 -12.453 -12.797 1 98.38 104 LEU A O 1
ATOM 784 N N . PHE A 1 105 ? -7.805 -10.469 -11.992 1 97.88 105 PHE A N 1
ATOM 785 C CA . PHE A 1 105 ? -8.461 -10.844 -10.742 1 97.88 105 PHE A CA 1
ATOM 786 C C . PHE A 1 105 ? -9.109 -9.641 -10.086 1 97.88 105 PHE A C 1
ATOM 788 O O . PHE A 1 105 ? -8.609 -8.516 -10.195 1 97.88 105 PHE A O 1
ATOM 795 N N . CYS A 1 106 ? -10.195 -9.844 -9.414 1 98.25 106 CYS A N 1
ATOM 796 C CA . CYS A 1 106 ? -10.836 -8.891 -8.516 1 98.25 106 CYS A CA 1
ATOM 797 C C . CYS A 1 106 ? -11.391 -9.602 -7.281 1 98.25 106 CYS A C 1
ATOM 799 O O . CYS A 1 106 ? -12.094 -10.602 -7.398 1 98.25 106 CYS A O 1
ATOM 801 N N . SER A 1 107 ? -11.086 -9.102 -6.148 1 97.62 107 SER A N 1
ATOM 802 C CA . SER A 1 107 ? -11.484 -9.766 -4.91 1 97.62 107 SER A CA 1
ATOM 803 C C . SER A 1 107 ? -12.906 -9.391 -4.516 1 97.62 107 SER A C 1
ATOM 805 O O . SER A 1 107 ? -13.484 -8.445 -5.055 1 97.62 107 SER A O 1
ATOM 807 N N . GLU A 1 108 ? -13.477 -10.219 -3.557 1 96.75 108 GLU A N 1
ATOM 808 C CA . GLU A 1 108 ? -14.562 -9.711 -2.729 1 96.75 108 GLU A CA 1
ATOM 809 C C . GLU A 1 108 ? -14.062 -8.648 -1.756 1 96.75 108 GLU A C 1
ATOM 811 O O . GLU A 1 108 ? -12.867 -8.344 -1.719 1 96.75 108 GLU A O 1
ATOM 816 N N . ILE A 1 109 ? -15.031 -8.047 -1.017 1 97.88 109 ILE A N 1
ATOM 817 C CA . ILE A 1 109 ? -14.648 -7.105 0.033 1 97.88 109 ILE A CA 1
ATOM 818 C C . ILE A 1 109 ? -13.93 -7.844 1.154 1 97.88 109 ILE A C 1
ATOM 820 O O . ILE A 1 109 ? -14.398 -8.883 1.626 1 97.88 109 ILE A O 1
ATOM 824 N N . LEU A 1 110 ? -12.789 -7.391 1.49 1 97 110 LEU A N 1
ATOM 825 C CA . LEU A 1 110 ? -12.062 -7.852 2.668 1 97 110 LEU A CA 1
ATOM 826 C C . LEU A 1 110 ? -12.344 -6.949 3.865 1 97 110 LEU A C 1
ATOM 828 O O . LEU A 1 110 ? -12.016 -5.762 3.846 1 97 110 LEU A O 1
ATOM 832 N N . LYS A 1 111 ? -12.969 -7.477 4.871 1 96.31 111 LYS A N 1
ATOM 833 C CA . LYS A 1 111 ? -13.148 -6.777 6.137 1 96.31 111 LYS A CA 1
ATOM 834 C C . LYS A 1 111 ? -11.867 -6.797 6.965 1 96.31 111 LYS A C 1
ATOM 836 O O . LYS A 1 111 ? -10.969 -7.602 6.711 1 96.31 111 LYS A O 1
ATOM 841 N N . PRO A 1 112 ? -11.828 -5.871 7.922 1 94.38 112 PRO A N 1
ATOM 842 C CA . PRO A 1 112 ? -10.664 -5.906 8.805 1 94.38 112 PRO A CA 1
ATOM 843 C C . PRO A 1 112 ? -10.391 -7.301 9.367 1 94.38 112 PRO A C 1
ATOM 845 O O . PRO A 1 112 ? -11.305 -7.945 9.891 1 94.38 112 PRO A O 1
ATOM 848 N N . GLY A 1 113 ? -9.094 -7.715 9.141 1 92.81 113 GLY A N 1
ATOM 849 C CA . GLY A 1 113 ? -8.695 -9.016 9.656 1 92.81 113 GLY A CA 1
ATOM 850 C C . GLY A 1 113 ? -8.797 -10.117 8.617 1 92.81 113 GLY A C 1
ATOM 851 O O . GLY A 1 113 ? -8.258 -11.211 8.812 1 92.81 113 GLY A O 1
ATOM 852 N N . GLU A 1 114 ? -9.445 -9.898 7.562 1 94.62 114 GLU A N 1
ATOM 853 C CA . GLU A 1 114 ? -9.617 -10.93 6.539 1 94.62 114 GLU A CA 1
ATOM 854 C C . GLU A 1 114 ? -8.438 -10.93 5.566 1 94.62 114 GLU A C 1
ATOM 856 O O . GLU A 1 114 ? -7.891 -9.875 5.242 1 94.62 114 GLU A O 1
ATOM 861 N N . ARG A 1 115 ? -8.055 -12.062 5.129 1 93.19 115 ARG A N 1
ATOM 862 C CA . ARG A 1 115 ? -6.953 -12.273 4.199 1 93.19 115 ARG A CA 1
ATOM 863 C C . ARG A 1 115 ? -7.254 -13.43 3.25 1 93.19 115 ARG A C 1
ATOM 865 O O . ARG A 1 115 ? -8.039 -14.32 3.578 1 93.19 115 ARG A O 1
ATOM 872 N N . ASN A 1 116 ? -6.621 -13.391 2.105 1 94.19 116 ASN A N 1
ATOM 873 C CA . ASN A 1 116 ? -6.594 -14.477 1.135 1 94.19 116 ASN A CA 1
ATOM 874 C C . ASN A 1 116 ? -5.164 -14.828 0.727 1 94.19 116 ASN A C 1
ATOM 876 O O . ASN A 1 116 ? -4.512 -14.062 0.017 1 94.19 116 ASN A O 1
ATOM 880 N N . ALA A 1 117 ? -4.699 -15.898 1.228 1 89.75 117 ALA A N 1
ATOM 881 C CA . ALA A 1 117 ? -3.355 -16.328 0.855 1 89.75 117 ALA A CA 1
ATOM 882 C C . ALA A 1 117 ? -3.266 -16.609 -0.641 1 89.75 117 ALA A C 1
ATOM 884 O O . ALA A 1 117 ? -2.275 -16.266 -1.287 1 89.75 117 ALA A O 1
ATOM 885 N N . TYR A 1 118 ? -4.301 -17.266 -1.1 1 93.06 118 TYR A N 1
ATOM 886 C CA . TYR A 1 118 ? -4.379 -17.609 -2.516 1 93.06 118 TYR A CA 1
ATOM 887 C C . TYR A 1 118 ? -5.637 -17.016 -3.148 1 93.06 118 TYR A C 1
ATOM 889 O O . TYR A 1 118 ? -6.672 -16.906 -2.49 1 93.06 118 TYR A O 1
ATOM 897 N N . VAL A 1 119 ? -5.473 -16.672 -4.363 1 95.88 119 VAL A N 1
ATOM 898 C CA . VAL A 1 119 ? -6.617 -16.234 -5.16 1 95.88 119 VAL A CA 1
ATOM 899 C C . VAL A 1 119 ? -6.629 -16.984 -6.492 1 95.88 119 VAL A C 1
ATOM 901 O O . VAL A 1 119 ? -5.586 -17.438 -6.965 1 95.88 119 VAL A O 1
ATOM 904 N N . ASP A 1 120 ? -7.816 -17.094 -7.098 1 96.56 120 ASP A N 1
ATOM 905 C CA . ASP A 1 120 ? -7.938 -17.688 -8.422 1 96.56 120 ASP A CA 1
ATOM 906 C C . ASP A 1 120 ? -8.016 -16.609 -9.508 1 96.56 120 ASP A C 1
ATOM 908 O O . ASP A 1 120 ? -8.93 -15.781 -9.5 1 96.56 120 ASP A O 1
ATOM 912 N N . LEU A 1 121 ? -7.059 -16.734 -10.359 1 98.12 121 LEU A N 1
ATOM 913 C CA . LEU A 1 121 ? -7.105 -15.789 -11.477 1 98.12 121 LEU A CA 1
ATOM 914 C C . LEU A 1 121 ? -8.219 -16.156 -12.453 1 98.12 121 LEU A C 1
ATOM 916 O O . LEU A 1 121 ? -8.453 -17.344 -12.719 1 98.12 121 LEU A O 1
ATOM 920 N N . GLU A 1 122 ? -8.922 -15.133 -12.906 1 96.69 122 GLU A N 1
ATOM 921 C CA . GLU A 1 122 ? -9.969 -15.336 -13.898 1 96.69 122 GLU A CA 1
ATOM 922 C C . GLU A 1 122 ? -9.367 -15.617 -15.273 1 96.69 122 GLU A C 1
ATOM 924 O O . GLU A 1 122 ? -9.961 -16.344 -16.078 1 96.69 122 GLU A O 1
ATOM 929 N N . GLN A 1 123 ? -8.297 -14.953 -15.586 1 94.94 123 GLN A N 1
ATOM 930 C CA . GLN A 1 123 ? -7.488 -15.172 -16.781 1 94.94 123 GLN A CA 1
ATOM 931 C C . GLN A 1 123 ? -6.02 -15.375 -16.422 1 94.94 123 GLN A C 1
ATOM 933 O O . GLN A 1 123 ? -5.449 -14.602 -15.656 1 94.94 123 GLN A O 1
ATOM 938 N N . VAL A 1 124 ? -5.551 -16.391 -17 1 96.38 124 VAL A N 1
ATOM 939 C CA . VAL A 1 124 ? -4.148 -16.672 -16.734 1 96.38 124 VAL A CA 1
ATOM 940 C C . VAL A 1 124 ? -3.312 -16.422 -17.984 1 96.38 124 VAL A C 1
ATOM 942 O O . VAL A 1 124 ? -3.527 -17.062 -19.016 1 96.38 124 VAL A O 1
ATOM 945 N N . PRO A 1 125 ? -2.377 -15.547 -17.875 1 96.44 125 PRO A N 1
ATOM 946 C CA . PRO A 1 125 ? -1.488 -15.336 -19.031 1 96.44 125 PRO A CA 1
ATOM 947 C C . PRO A 1 125 ? -0.6 -16.547 -19.312 1 96.44 125 PRO A C 1
ATOM 949 O O . PRO A 1 125 ? -0.552 -17.484 -18.516 1 96.44 125 PRO A O 1
ATOM 952 N N . GLU A 1 126 ? 0.085 -16.469 -20.516 1 95.25 126 GLU A N 1
ATOM 953 C CA . GLU A 1 126 ? 1.043 -17.516 -20.859 1 95.25 126 GLU A CA 1
ATOM 954 C C . GLU A 1 126 ? 2.221 -17.531 -19.891 1 95.25 126 GLU A C 1
ATOM 956 O O . GLU A 1 126 ? 2.434 -16.562 -19.156 1 95.25 126 GLU A O 1
ATOM 961 N N . VAL A 1 127 ? 2.949 -18.688 -19.938 1 96.62 127 VAL A N 1
ATOM 962 C CA . VAL A 1 127 ? 4.129 -18.859 -19.094 1 96.62 127 VAL A CA 1
ATOM 963 C C . VAL A 1 127 ? 5.066 -17.672 -19.281 1 96.62 127 VAL A C 1
ATOM 965 O O . VAL A 1 127 ? 5.301 -17.219 -20.406 1 96.62 127 VAL A O 1
ATOM 968 N N . GLY A 1 128 ? 5.559 -17.062 -18.141 1 96.81 128 GLY A N 1
ATOM 969 C CA . GLY A 1 128 ? 6.441 -15.906 -18.188 1 96.81 128 GLY A CA 1
ATOM 970 C C . GLY A 1 128 ? 6.324 -15.008 -16.969 1 96.81 128 GLY A C 1
ATOM 971 O O . GLY A 1 128 ? 5.711 -15.391 -15.977 1 96.81 128 GLY A O 1
ATOM 972 N N . GLU A 1 129 ? 7.117 -13.945 -16.969 1 96.62 129 GLU A N 1
ATOM 973 C CA . GLU A 1 129 ? 7.066 -12.922 -15.938 1 96.62 129 GLU A CA 1
ATOM 974 C C . GLU A 1 129 ? 6.34 -11.672 -16.422 1 96.62 129 GLU A C 1
ATOM 976 O O . GLU A 1 129 ? 6.523 -11.258 -17.578 1 96.62 129 GLU A O 1
ATOM 981 N N . TYR A 1 130 ? 5.523 -11.141 -15.617 1 97.31 130 TYR A N 1
ATOM 982 C CA . TYR A 1 130 ? 4.703 -9.984 -15.953 1 97.31 130 TYR A CA 1
ATOM 983 C C . TYR A 1 130 ? 4.785 -8.922 -14.867 1 97.31 130 TYR A C 1
ATOM 985 O O . TYR A 1 130 ? 4.699 -9.227 -13.68 1 97.31 130 TYR A O 1
ATOM 993 N N . ILE A 1 131 ? 4.977 -7.66 -15.281 1 96.81 131 ILE A N 1
ATOM 994 C CA . ILE A 1 131 ? 4.805 -6.543 -14.359 1 96.81 131 ILE A CA 1
ATOM 995 C C . ILE A 1 131 ? 3.314 -6.258 -14.172 1 96.81 131 ILE A C 1
ATOM 997 O O . ILE A 1 131 ? 2.596 -6 -15.141 1 96.81 131 ILE A O 1
ATOM 1001 N N . ALA A 1 132 ? 2.875 -6.395 -12.969 1 97.88 132 ALA A N 1
ATOM 1002 C CA . ALA A 1 132 ? 1.466 -6.203 -12.633 1 97.88 132 ALA A CA 1
ATOM 1003 C C . ALA A 1 132 ? 1.307 -5.281 -11.43 1 97.88 132 ALA A C 1
ATOM 1005 O O . ALA A 1 132 ? 2.291 -4.934 -10.773 1 97.88 132 ALA A O 1
ATOM 1006 N N . THR A 1 133 ? 0.11 -4.766 -11.203 1 98.38 133 THR A N 1
ATOM 1007 C CA . THR A 1 133 ? -0.24 -3.924 -10.062 1 98.38 133 THR A CA 1
ATOM 1008 C C . THR A 1 133 ? -1.422 -4.512 -9.297 1 98.38 133 THR A C 1
ATOM 1010 O O . THR A 1 133 ? -2.453 -4.836 -9.891 1 98.38 133 THR A O 1
ATOM 1013 N N . ALA A 1 134 ? -1.21 -4.738 -8.039 1 98.06 134 ALA A N 1
ATOM 1014 C CA . ALA A 1 134 ? -2.342 -4.961 -7.141 1 98.06 134 ALA A CA 1
ATOM 1015 C C . ALA A 1 134 ? -2.916 -3.637 -6.645 1 98.06 134 ALA A C 1
ATOM 1017 O O . ALA A 1 134 ? -2.252 -2.902 -5.91 1 98.06 134 ALA A O 1
ATOM 1018 N N . VAL A 1 135 ? -4.094 -3.34 -7.051 1 98.25 135 VAL A N 1
ATOM 1019 C CA . VAL A 1 135 ? -4.762 -2.096 -6.68 1 98.25 135 VAL A CA 1
ATOM 1020 C C . VAL A 1 135 ? -5.68 -2.34 -5.484 1 98.25 135 VAL A C 1
ATOM 1022 O O . VAL A 1 135 ? -6.668 -3.072 -5.59 1 98.25 135 VAL A O 1
ATOM 1025 N N . PHE A 1 136 ? -5.305 -1.725 -4.41 1 97 136 PHE A N 1
ATOM 1026 C CA . PHE A 1 136 ? -6.137 -1.764 -3.213 1 97 136 PHE A CA 1
ATOM 1027 C C . PHE A 1 136 ? -7.082 -0.568 -3.17 1 97 136 PHE A C 1
ATOM 1029 O O . PHE A 1 136 ? -6.637 0.577 -3.062 1 97 136 PHE A O 1
ATOM 1036 N N . MET A 1 137 ? -8.336 -0.885 -3.27 1 97.38 137 MET A N 1
ATOM 1037 C CA . MET A 1 137 ? -9.375 0.132 -3.133 1 97.38 137 MET A CA 1
ATOM 1038 C C . MET A 1 137 ? -9.945 0.14 -1.719 1 97.38 137 MET A C 1
ATOM 1040 O O . MET A 1 137 ? -10.523 -0.851 -1.273 1 97.38 137 MET A O 1
ATOM 1044 N N . VAL A 1 138 ? -9.789 1.237 -1.009 1 94.5 138 VAL A N 1
ATOM 1045 C CA . VAL A 1 138 ? -10.164 1.358 0.398 1 94.5 138 VAL A CA 1
ATOM 1046 C C . VAL A 1 138 ? -11.492 2.098 0.523 1 94.5 138 VAL A C 1
ATOM 1048 O O . VAL A 1 138 ? -11.656 3.186 -0.032 1 94.5 138 VAL A O 1
ATOM 1051 N N . TYR A 1 139 ? -12.422 1.481 1.318 1 94.5 139 TYR A N 1
ATOM 1052 C CA . TYR A 1 139 ? -13.773 2.012 1.416 1 94.5 139 TYR A CA 1
ATOM 1053 C C . TYR A 1 139 ? -14.133 2.34 2.861 1 94.5 139 TYR A C 1
ATOM 1055 O O . TYR A 1 139 ? -13.711 1.637 3.783 1 94.5 139 TYR A O 1
ATOM 1063 N N . ASP A 1 140 ? -14.945 3.363 2.941 1 92.19 140 ASP A N 1
ATOM 1064 C CA . ASP A 1 140 ? -15.648 3.584 4.199 1 92.19 140 ASP A CA 1
ATOM 1065 C C . ASP A 1 140 ? -16.719 2.512 4.43 1 92.19 140 ASP A C 1
ATOM 1067 O O . ASP A 1 140 ? -17.594 2.314 3.59 1 92.19 140 ASP A O 1
ATOM 1071 N N . PRO A 1 141 ? -16.625 1.859 5.539 1 93.62 141 PRO A N 1
ATOM 1072 C CA . PRO A 1 141 ? -17.531 0.728 5.73 1 93.62 141 PRO A CA 1
ATOM 1073 C C . PRO A 1 141 ? -19 1.158 5.848 1 93.62 141 PRO A C 1
ATOM 1075 O O . PRO A 1 141 ? -19.906 0.364 5.578 1 93.62 141 PRO A O 1
ATOM 1078 N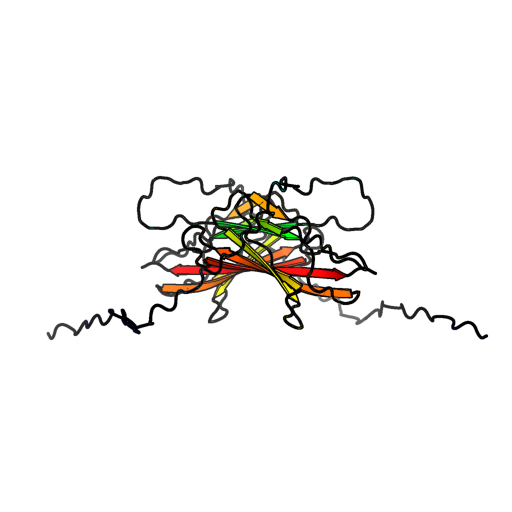 N . ASP A 1 142 ? -19.281 2.352 6.285 1 94.19 142 ASP A N 1
ATOM 1079 C CA . ASP A 1 142 ? -20.656 2.811 6.48 1 94.19 142 ASP A CA 1
ATOM 1080 C C . ASP A 1 142 ? -21.25 3.33 5.176 1 94.19 142 ASP A C 1
ATOM 1082 O O . ASP A 1 142 ? -22.344 2.918 4.777 1 94.19 142 ASP A O 1
ATOM 1086 N N . SER A 1 143 ? -20.547 4.172 4.543 1 94.75 143 SER A N 1
ATOM 1087 C CA . SER A 1 143 ? -21.078 4.82 3.344 1 94.75 143 SER A CA 1
ATOM 1088 C C . SER A 1 143 ? -20.703 4.043 2.086 1 94.75 143 SER A C 1
ATOM 1090 O O . SER A 1 143 ? -21.25 4.285 1.011 1 94.75 143 SER A O 1
ATOM 1092 N N . MET A 1 144 ? -19.766 3.189 2.096 1 94.56 144 MET A N 1
ATOM 1093 C CA . MET A 1 144 ? -19.219 2.428 0.982 1 94.56 144 MET A CA 1
ATOM 1094 C C . MET A 1 144 ? -18.625 3.359 -0.073 1 94.56 144 MET A C 1
ATOM 1096 O O . MET A 1 144 ? -18.469 2.973 -1.233 1 94.56 144 MET A O 1
ATOM 1100 N N . GLU A 1 145 ? -18.328 4.566 0.388 1 94 145 GLU A N 1
ATOM 1101 C CA . GLU A 1 145 ? -17.562 5.465 -0.476 1 94 145 GLU A CA 1
ATOM 1102 C C . GLU A 1 145 ? -16.078 5.121 -0.452 1 94 145 GLU A C 1
ATOM 1104 O O . GLU A 1 145 ? -15.523 4.824 0.607 1 94 145 GLU A O 1
ATOM 1109 N N . GLN A 1 146 ? -15.477 5.18 -1.668 1 92.75 146 GLN A N 1
ATOM 1110 C CA . GLN A 1 146 ? -14.039 4.922 -1.732 1 92.75 146 GLN A CA 1
ATOM 1111 C C . GLN A 1 146 ? -13.25 6.078 -1.123 1 92.75 146 GLN A C 1
ATOM 1113 O O . GLN A 1 146 ? -13.477 7.238 -1.468 1 92.75 146 GLN A O 1
ATOM 1118 N N . ILE A 1 147 ? -12.359 5.734 -0.217 1 90.69 147 ILE A N 1
ATOM 1119 C CA . ILE A 1 147 ? -11.531 6.691 0.507 1 90.69 147 ILE A CA 1
ATOM 1120 C C . ILE A 1 147 ? -10.234 6.941 -0.26 1 90.69 147 ILE A C 1
ATOM 1122 O O . ILE A 1 147 ? -9.82 8.086 -0.441 1 90.69 147 ILE A O 1
ATOM 1126 N N . THR A 1 148 ? -9.523 5.988 -0.595 1 92.25 148 THR A N 1
ATOM 1127 C CA . THR A 1 148 ? -8.234 6.086 -1.268 1 92.25 148 THR A CA 1
ATOM 1128 C C . THR A 1 148 ? -7.926 4.805 -2.039 1 92.25 148 THR A C 1
ATOM 1130 O O . THR A 1 148 ? -8.672 3.828 -1.953 1 92.25 148 THR A O 1
ATOM 1133 N N . GLU A 1 149 ? -6.984 4.926 -2.916 1 95.5 149 GLU A N 1
ATOM 1134 C CA . GLU A 1 149 ? -6.43 3.775 -3.625 1 95.5 149 GLU A CA 1
ATOM 1135 C C . GLU A 1 149 ? -4.938 3.627 -3.357 1 95.5 149 GLU A C 1
ATOM 1137 O O . GLU A 1 149 ? -4.219 4.621 -3.24 1 95.5 149 GLU A O 1
ATOM 1142 N N . ILE A 1 150 ? -4.523 2.371 -3.18 1 96.12 150 ILE A N 1
ATOM 1143 C CA . ILE A 1 150 ? -3.115 2.031 -3.016 1 96.12 150 ILE A CA 1
ATOM 1144 C C . ILE A 1 150 ? -2.693 1.042 -4.102 1 96.12 150 ILE A C 1
ATOM 1146 O O . ILE A 1 150 ? -3.295 -0.026 -4.242 1 96.12 150 ILE A O 1
ATOM 1150 N N . ASP A 1 151 ? -1.697 1.441 -4.867 1 97 151 ASP A N 1
ATOM 1151 C CA . ASP A 1 151 ? -1.151 0.607 -5.934 1 97 151 ASP A CA 1
ATOM 1152 C C . ASP A 1 151 ? 0.147 -0.066 -5.492 1 97 151 ASP A C 1
ATOM 1154 O O . ASP A 1 151 ? 1.132 0.61 -5.191 1 97 151 ASP A O 1
ATOM 1158 N N . ALA A 1 152 ? 0.097 -1.324 -5.457 1 96.56 152 ALA A N 1
ATOM 1159 C CA . ALA A 1 152 ? 1.298 -2.086 -5.121 1 96.56 152 ALA A CA 1
ATOM 1160 C C . ALA A 1 152 ? 1.864 -2.789 -6.352 1 96.56 152 ALA A C 1
ATOM 1162 O O . ALA A 1 152 ? 1.188 -3.617 -6.969 1 96.56 152 ALA A O 1
ATOM 1163 N N . GLY A 1 153 ? 3.119 -2.443 -6.715 1 96 153 GLY A N 1
ATOM 1164 C CA . GLY A 1 153 ? 3.787 -3.168 -7.785 1 96 153 GLY A CA 1
ATOM 1165 C C . GLY A 1 153 ? 4.094 -4.609 -7.43 1 96 153 GLY A C 1
ATOM 1166 O O . GLY A 1 153 ? 4.555 -4.898 -6.324 1 96 153 GLY A O 1
ATOM 1167 N N . VAL A 1 154 ? 3.736 -5.496 -8.414 1 94.88 154 VAL A N 1
ATOM 1168 C CA . VAL A 1 154 ? 4.043 -6.906 -8.211 1 94.88 154 VAL A CA 1
ATOM 1169 C C . VAL A 1 154 ? 4.68 -7.484 -9.477 1 94.88 154 VAL A C 1
ATOM 1171 O O . VAL A 1 154 ? 4.383 -7.043 -10.586 1 94.88 154 VAL A O 1
ATOM 1174 N N . LEU A 1 155 ? 5.602 -8.406 -9.266 1 95.06 155 LEU A N 1
ATOM 1175 C CA . LEU A 1 155 ? 6.129 -9.227 -10.352 1 95.06 155 LEU A CA 1
ATOM 1176 C C . LEU A 1 155 ? 5.461 -10.602 -10.367 1 95.06 155 LEU A C 1
ATOM 1178 O O . LEU A 1 155 ? 5.848 -11.492 -9.602 1 95.06 155 LEU A O 1
ATOM 1182 N N . LEU A 1 156 ? 4.508 -10.781 -11.273 1 96.12 156 LEU A N 1
ATOM 1183 C CA . LEU A 1 156 ? 3.75 -12.023 -11.398 1 96.12 156 LEU A CA 1
ATOM 1184 C C . LEU A 1 156 ? 4.496 -13.031 -12.266 1 96.12 156 LEU A C 1
ATOM 1186 O O . LEU A 1 156 ? 4.91 -12.711 -13.383 1 96.12 156 LEU A O 1
ATOM 1190 N N . THR A 1 157 ? 4.648 -14.195 -11.727 1 96.56 157 THR A N 1
ATOM 1191 C CA . THR A 1 157 ? 5.316 -15.25 -12.477 1 96.56 157 THR A CA 1
ATOM 1192 C C . THR A 1 157 ? 4.359 -16.406 -12.758 1 96.56 157 THR A C 1
ATOM 1194 O O . THR A 1 157 ? 3.756 -16.953 -11.836 1 96.56 157 THR A O 1
ATOM 1197 N N . ILE A 1 158 ? 4.168 -16.625 -14.039 1 97.44 158 ILE A N 1
ATOM 1198 C CA . ILE A 1 158 ? 3.471 -17.844 -14.453 1 97.44 158 ILE A CA 1
ATOM 1199 C C . ILE A 1 158 ? 4.484 -18.938 -14.75 1 97.44 158 ILE A C 1
ATOM 1201 O O . ILE A 1 158 ? 5.285 -18.828 -15.672 1 97.44 158 ILE A O 1
ATOM 1205 N N . GLU A 1 159 ? 4.309 -20 -13.938 1 94.44 159 GLU A N 1
ATOM 1206 C CA . GLU A 1 159 ? 5.309 -21.047 -14.039 1 94.44 159 GLU 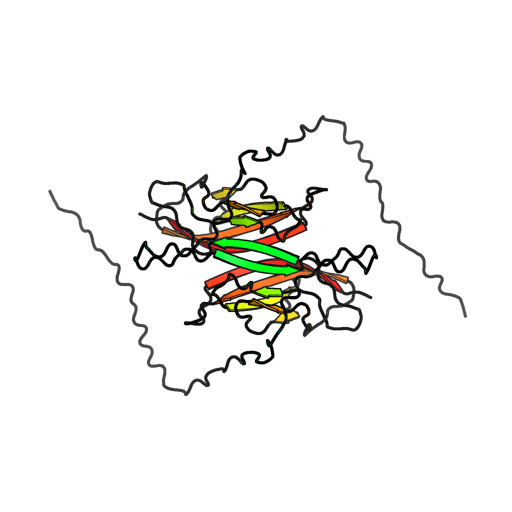A CA 1
ATOM 1207 C C . GLU A 1 159 ? 4.949 -22.047 -15.133 1 94.44 159 GLU A C 1
ATOM 1209 O O . GLU A 1 159 ? 3.785 -22.156 -15.523 1 94.44 159 GLU A O 1
ATOM 1214 N N . LYS A 1 160 ? 5.941 -22.828 -15.586 1 87 160 LYS A N 1
ATOM 1215 C CA . LYS A 1 160 ? 5.836 -23.859 -16.609 1 87 160 LYS A CA 1
ATOM 1216 C C . LYS A 1 160 ? 5.371 -25.188 -15.992 1 87 160 LYS A C 1
ATOM 1218 O O . LYS A 1 160 ? 5.691 -25.484 -14.844 1 87 160 LYS A O 1
ATOM 1223 N N . MET B 1 1 ? -13.086 56.812 3.049 1 32.22 1 MET B N 1
ATOM 1224 C CA . MET B 1 1 ? -12.227 55.781 2.486 1 32.22 1 MET B CA 1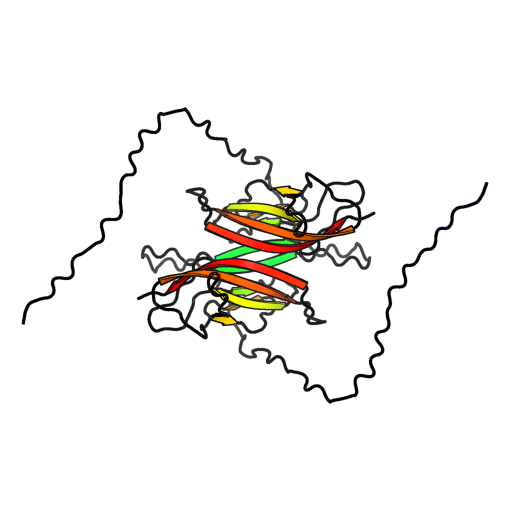
ATOM 1225 C C . MET B 1 1 ? -13 54.469 2.289 1 32.22 1 MET B C 1
ATOM 1227 O O . MET B 1 1 ? -13.648 54 3.215 1 32.22 1 MET B O 1
ATOM 1231 N N . LYS B 1 2 ? -13.328 54.125 1.06 1 39.28 2 LYS B N 1
ATOM 1232 C CA . LYS B 1 2 ? -14.352 53.312 0.412 1 39.28 2 LYS B CA 1
ATOM 1233 C C . LYS B 1 2 ? -14.148 51.812 0.695 1 39.28 2 LYS B C 1
ATOM 1235 O O . LYS B 1 2 ? -13.109 51.25 0.343 1 39.28 2 LYS B O 1
ATOM 1240 N N . VAL B 1 3 ? -14.57 51.312 1.894 1 36.97 3 VAL B N 1
ATOM 1241 C CA . VAL B 1 3 ? -14.555 49.938 2.395 1 36.97 3 VAL B CA 1
ATOM 1242 C C . VAL B 1 3 ? -14.969 48.969 1.282 1 36.97 3 VAL B C 1
ATOM 1244 O O . VAL B 1 3 ? -15.914 49.25 0.541 1 36.97 3 VAL B O 1
ATOM 1247 N N . ILE B 1 4 ? -14.031 48.156 0.874 1 29.7 4 ILE B N 1
ATOM 1248 C CA . ILE B 1 4 ? -13.781 47.031 -0.045 1 29.7 4 ILE B CA 1
ATOM 1249 C C . ILE B 1 4 ? -14.938 46.031 0.017 1 29.7 4 ILE B C 1
ATOM 1251 O O . ILE B 1 4 ? -15.523 45.812 1.083 1 29.7 4 ILE B O 1
ATOM 1255 N N . ILE B 1 5 ? -15.328 45.375 -1.084 1 29.03 5 ILE B N 1
ATOM 1256 C CA . ILE B 1 5 ? -16.266 44.656 -1.943 1 29.03 5 ILE B CA 1
ATOM 1257 C C . ILE B 1 5 ? -16.312 43.188 -1.541 1 29.03 5 ILE B C 1
ATOM 1259 O O . ILE B 1 5 ? -16.672 42.312 -2.352 1 29.03 5 ILE B O 1
ATOM 1263 N N . ALA B 1 6 ? -16.156 42.719 -0.316 1 31.38 6 ALA B N 1
ATOM 1264 C CA . ALA B 1 6 ? -15.75 41.344 -0.09 1 31.38 6 ALA B CA 1
ATOM 1265 C C . ALA B 1 6 ? -16.844 40.344 -0.494 1 31.38 6 ALA B C 1
ATOM 1267 O O . ALA B 1 6 ? -17.875 40.25 0.19 1 31.38 6 ALA B O 1
ATOM 1268 N N . GLY B 1 7 ? -17.203 40.188 -1.746 1 30.09 7 GLY B N 1
ATOM 1269 C CA . GLY B 1 7 ? -18.328 39.438 -2.291 1 30.09 7 GLY B CA 1
ATOM 1270 C C . GLY B 1 7 ? -18.188 37.938 -2.104 1 30.09 7 GLY B C 1
ATOM 1271 O O . GLY B 1 7 ? -17.266 37.312 -2.652 1 30.09 7 GLY B O 1
ATOM 1272 N N . THR B 1 8 ? -18.328 37.312 -0.935 1 27.92 8 THR B N 1
ATOM 1273 C CA . THR B 1 8 ? -18.094 35.906 -0.626 1 27.92 8 THR B CA 1
ATOM 1274 C C . THR B 1 8 ? -19.031 35 -1.438 1 27.92 8 THR B C 1
ATOM 1276 O O . THR B 1 8 ? -20.25 35.094 -1.308 1 27.92 8 THR B O 1
ATOM 1279 N N . LEU B 1 9 ? -18.703 34.656 -2.666 1 25.36 9 LEU B N 1
ATOM 1280 C CA . LEU B 1 9 ? -19.484 33.938 -3.674 1 25.36 9 LEU B CA 1
ATOM 1281 C C . LEU B 1 9 ? -19.688 32.5 -3.264 1 25.36 9 LEU B C 1
ATOM 1283 O O . LEU B 1 9 ? -20.156 31.688 -4.062 1 25.36 9 LEU B O 1
ATOM 1287 N N . ILE B 1 10 ? -19.625 31.953 -2.037 1 26.38 10 ILE B N 1
ATOM 1288 C CA . ILE B 1 10 ? -19.203 30.562 -1.979 1 26.38 10 ILE B CA 1
ATOM 1289 C C . ILE B 1 10 ? -20.328 29.641 -2.465 1 26.38 10 ILE B C 1
ATOM 1291 O O . ILE B 1 10 ? -20.078 28.578 -3.018 1 26.38 10 ILE B O 1
ATOM 1295 N N . ALA B 1 11 ? -21.578 30.016 -2.678 1 24.55 11 ALA B N 1
ATOM 1296 C CA . ALA B 1 11 ? -22.531 28.938 -2.428 1 24.55 11 ALA B CA 1
ATOM 1297 C C . ALA B 1 11 ? -22.609 27.984 -3.609 1 24.55 11 ALA B C 1
ATOM 1299 O O . ALA B 1 11 ? -23.141 28.328 -4.664 1 24.55 11 ALA B O 1
ATOM 1300 N N . LEU B 1 12 ? -21.625 27.156 -3.873 1 24.31 12 LEU B N 1
ATOM 1301 C CA . LEU B 1 12 ? -21.656 26.359 -5.086 1 24.31 12 LEU B CA 1
ATOM 1302 C C . LEU B 1 12 ? -22.812 25.359 -5.039 1 24.31 12 LEU B C 1
ATOM 1304 O O . LEU B 1 12 ? -22.938 24.5 -5.922 1 24.31 12 LEU B O 1
ATOM 1308 N N . ALA B 1 13 ? -23.781 25.438 -4.117 1 24.98 13 ALA B N 1
ATOM 1309 C CA . ALA B 1 13 ? -24.531 24.203 -3.893 1 24.98 13 ALA B CA 1
ATOM 1310 C C . ALA B 1 13 ? -25.391 23.859 -5.105 1 24.98 13 ALA B C 1
ATOM 1312 O O . ALA B 1 13 ? -26.469 24.422 -5.297 1 24.98 13 ALA B O 1
ATOM 1313 N N . LEU B 1 14 ? -24.875 23.828 -6.277 1 23.38 14 LEU B N 1
ATOM 1314 C CA . LEU B 1 14 ? -25.828 23.641 -7.371 1 23.38 14 LEU B CA 1
ATOM 1315 C C . LEU B 1 14 ? -26.641 22.359 -7.172 1 23.38 14 LEU B C 1
ATOM 1317 O O . LEU B 1 14 ? -26.078 21.281 -6.949 1 23.38 14 LEU B O 1
ATOM 1321 N N . LEU B 1 15 ? -27.828 22.547 -6.625 1 25.94 15 LEU B N 1
ATOM 1322 C CA . LEU B 1 15 ? -28.906 21.594 -6.387 1 25.94 15 LEU B CA 1
ATOM 1323 C C . LEU B 1 15 ? -29.312 20.891 -7.676 1 25.94 15 LEU B C 1
ATOM 1325 O O . LEU B 1 15 ? -29.844 21.531 -8.594 1 25.94 15 LEU B O 1
ATOM 1329 N N . LEU B 1 16 ? -28.453 20.109 -8.258 1 24.59 16 LEU B N 1
ATOM 1330 C CA . LEU B 1 16 ? -28.859 19.344 -9.438 1 24.59 16 LEU B CA 1
ATOM 1331 C C . LEU B 1 16 ? -30.156 18.578 -9.164 1 24.59 16 LEU B C 1
ATOM 1333 O O . LEU B 1 16 ? -30.188 17.703 -8.297 1 24.59 16 LEU B O 1
ATOM 1337 N N . SER B 1 17 ? -31.281 19.188 -9.102 1 26.14 17 SER B N 1
ATOM 1338 C CA . SER B 1 17 ? -32.625 18.641 -8.891 1 26.14 17 SER B CA 1
ATOM 1339 C C . SER B 1 17 ? -32.969 17.641 -9.984 1 26.14 17 SER B C 1
ATOM 1341 O O . SER B 1 17 ? -34.156 17.359 -10.211 1 26.14 17 SER B O 1
ATOM 1343 N N . ALA B 1 18 ? -32.094 17.188 -10.758 1 26.06 18 ALA B N 1
ATOM 1344 C CA . ALA B 1 18 ? -32.688 16.422 -11.852 1 26.06 18 ALA B CA 1
ATOM 1345 C C . ALA B 1 18 ? -33.688 15.391 -11.32 1 26.06 18 ALA B C 1
ATOM 1347 O O . ALA B 1 18 ? -33.469 14.812 -10.25 1 26.06 18 ALA B O 1
ATOM 1348 N N . GLY B 1 19 ? -34.969 15.477 -11.656 1 28.44 19 GLY B N 1
ATOM 1349 C CA . GLY B 1 19 ? -36.188 14.656 -11.523 1 28.44 19 GLY B CA 1
ATOM 1350 C C . GLY B 1 19 ? -35.906 13.188 -11.797 1 28.44 19 GLY B C 1
ATOM 1351 O O . GLY B 1 19 ? -35.938 12.75 -12.945 1 28.44 19 GLY B O 1
ATOM 1352 N N . CYS B 1 20 ? -34.781 12.672 -11.445 1 26.41 20 CYS B N 1
ATOM 1353 C CA . CYS B 1 20 ? -34.688 11.273 -11.844 1 26.41 20 CYS B CA 1
ATOM 1354 C C . CYS B 1 20 ? -35.906 10.484 -11.406 1 26.41 20 CYS B C 1
ATOM 1356 O O . CYS B 1 20 ? -36.281 10.508 -10.227 1 26.41 20 CYS B O 1
ATOM 1358 N N . SER B 1 21 ? -36.844 10.32 -12.25 1 28.64 21 SER B N 1
ATOM 1359 C CA . SER B 1 21 ? -37.875 9.281 -12.156 1 28.64 21 SER B CA 1
ATOM 1360 C C . SER B 1 21 ? -37.344 8.039 -11.438 1 28.64 21 SER B C 1
ATOM 1362 O O . SER B 1 21 ? -36.125 7.801 -11.422 1 28.64 21 SER B O 1
ATOM 1364 N N . GLN B 1 22 ? -38.125 7.418 -10.492 1 27.86 22 GLN B N 1
ATOM 1365 C CA . GLN B 1 22 ? -38.094 6.316 -9.539 1 27.86 22 GLN B CA 1
ATOM 1366 C C . GLN B 1 22 ? -37.625 5.027 -10.195 1 27.86 22 GLN B C 1
ATOM 1368 O O . GLN B 1 22 ? -38.188 3.955 -9.969 1 27.86 22 GLN B O 1
ATOM 1373 N N . SER B 1 23 ? -37.062 5.031 -11.406 1 29.86 23 SER B N 1
ATOM 1374 C CA . SER B 1 23 ? -36.938 3.604 -11.68 1 29.86 23 SER B CA 1
ATOM 1375 C C . SER B 1 23 ? -36.25 2.871 -10.547 1 29.86 23 SER B C 1
ATOM 1377 O O . SER B 1 23 ? -35.406 3.447 -9.852 1 29.86 23 SER B O 1
ATOM 1379 N N . GLY B 1 24 ? -36.875 1.855 -9.867 1 28.2 24 GLY B N 1
ATOM 1380 C CA . GLY B 1 24 ? -36.469 0.908 -8.836 1 28.2 24 GLY B CA 1
ATOM 1381 C C . GLY B 1 24 ? -35.062 0.424 -9 1 28.2 24 GLY B C 1
ATOM 1382 O O . GLY B 1 24 ? -34.719 -0.256 -9.977 1 28.2 24 GLY B O 1
ATOM 1383 N N . GLY B 1 25 ? -34.125 1.256 -8.883 1 28.8 25 GLY B N 1
ATOM 1384 C CA . GLY B 1 25 ? -32.75 0.84 -8.984 1 28.8 25 GLY B CA 1
ATOM 1385 C C . GLY B 1 25 ? -32.438 -0.438 -8.219 1 28.8 25 GLY B C 1
ATOM 1386 O O . GLY B 1 25 ? -32.75 -0.541 -7.031 1 28.8 25 GLY B O 1
ATOM 1387 N N . LYS B 1 26 ? -32.531 -1.578 -8.891 1 31.05 26 LYS B N 1
ATOM 1388 C CA . LYS B 1 26 ? -32.062 -2.838 -8.305 1 31.05 26 LYS B CA 1
ATOM 1389 C C . LYS B 1 26 ? -30.781 -2.648 -7.5 1 31.05 26 LYS B C 1
ATOM 1391 O O . LYS B 1 26 ? -29.844 -2.002 -7.969 1 31.05 26 LYS B O 1
ATOM 1396 N N . GLU B 1 27 ? -30.859 -2.441 -6.215 1 28.89 27 GLU B N 1
ATOM 1397 C CA . GLU B 1 27 ? -29.781 -2.551 -5.234 1 28.89 27 GLU B CA 1
ATOM 1398 C C . GLU B 1 27 ? -28.734 -3.57 -5.676 1 28.89 27 GLU B C 1
ATOM 1400 O O . GLU B 1 27 ? -29.062 -4.738 -5.906 1 28.89 27 GLU B O 1
ATOM 1405 N N . ARG B 1 28 ? -27.906 -3.199 -6.625 1 27.58 28 ARG B N 1
ATOM 1406 C CA . ARG B 1 28 ? -26.844 -4.156 -6.875 1 27.58 28 ARG B CA 1
ATOM 1407 C C . ARG B 1 28 ? -26.297 -4.723 -5.566 1 27.58 28 ARG B C 1
ATOM 1409 O O . ARG B 1 28 ? -25.766 -3.98 -4.734 1 27.58 28 ARG B O 1
ATOM 1416 N N . ALA B 1 29 ? -26.938 -5.715 -5.035 1 25.48 29 ALA B N 1
ATOM 1417 C CA . ALA B 1 29 ? -26.406 -6.516 -3.936 1 25.48 29 ALA B CA 1
ATOM 1418 C C . ALA B 1 29 ? -24.938 -6.859 -4.168 1 25.48 29 ALA B C 1
ATOM 1420 O O . ALA B 1 29 ? -24.594 -7.484 -5.172 1 25.48 29 ALA B O 1
ATOM 1421 N N . TYR B 1 30 ? -24.156 -5.863 -3.883 1 28.62 30 TYR B N 1
ATOM 1422 C CA . TYR B 1 30 ? -22.781 -6.328 -3.82 1 28.62 30 TYR B CA 1
ATOM 1423 C C . TYR B 1 30 ? -22.688 -7.688 -3.133 1 28.62 30 TYR B C 1
ATOM 1425 O O . TYR B 1 30 ? -23.297 -7.895 -2.076 1 28.62 30 TYR B O 1
ATOM 1433 N N . GLN B 1 31 ? -22.766 -8.672 -3.871 1 26.81 31 GLN B N 1
ATOM 1434 C CA . GLN B 1 31 ? -22.531 -10 -3.311 1 26.81 31 GLN B CA 1
ATOM 1435 C C . GLN B 1 31 ? -21.344 -10 -2.352 1 26.81 31 GLN B C 1
ATOM 1437 O O . GLN B 1 31 ? -20.219 -9.688 -2.748 1 26.81 31 GLN B O 1
ATOM 1442 N N . PHE B 1 32 ? -21.578 -9.523 -1.198 1 31.05 32 PHE B N 1
ATOM 1443 C CA . PHE B 1 32 ? -20.578 -9.797 -0.173 1 31.05 32 PHE B CA 1
ATOM 1444 C C . PHE B 1 32 ? -20.125 -11.25 -0.234 1 31.05 32 PHE B C 1
ATOM 1446 O O . PHE B 1 32 ? -20.938 -12.164 -0.35 1 31.05 32 PHE B O 1
ATOM 1453 N N . ALA B 1 33 ? -19.031 -11.508 -0.744 1 32.34 33 ALA B N 1
ATOM 1454 C CA . ALA B 1 33 ? -18.531 -12.875 -0.743 1 32.34 33 ALA B CA 1
ATOM 1455 C C . ALA B 1 33 ? -18.703 -13.523 0.627 1 32.34 33 ALA B C 1
ATOM 1457 O O . ALA B 1 33 ? -18.172 -13.039 1.625 1 32.34 33 ALA B O 1
ATOM 1458 N N . GLU B 1 34 ? -19.859 -13.992 0.88 1 28.75 34 GLU B N 1
ATOM 1459 C CA . GLU B 1 34 ? -20.031 -14.82 2.066 1 28.75 34 GLU B CA 1
ATOM 1460 C C . GLU B 1 34 ? -18.797 -15.695 2.307 1 28.75 34 GLU B C 1
ATOM 1462 O O . GLU B 1 34 ? -18.531 -16.109 3.438 1 28.75 34 GLU B O 1
ATOM 1467 N N . GLU B 1 35 ? -18.203 -16.125 1.226 1 28.77 35 GLU B N 1
ATOM 1468 C CA . GLU B 1 35 ? -17.141 -17.109 1.411 1 28.77 35 GLU B CA 1
ATOM 1469 C C . GLU B 1 35 ? -15.883 -16.469 1.982 1 28.77 35 GLU B C 1
ATOM 1471 O O . GLU B 1 35 ? -14.836 -17.109 2.055 1 28.77 35 GLU B O 1
ATOM 1476 N N . ALA B 1 36 ? -15.883 -15.234 2.131 1 35.28 36 ALA B N 1
ATOM 1477 C CA . ALA B 1 36 ? -14.648 -14.734 2.723 1 35.28 36 ALA B CA 1
ATOM 1478 C C . ALA B 1 36 ? -14.469 -15.25 4.148 1 35.28 36 ALA B C 1
ATOM 1480 O O . ALA B 1 36 ? -14.562 -14.484 5.109 1 35.28 36 ALA B O 1
ATOM 1481 N N . LYS B 1 37 ? -15.242 -16.312 4.605 1 28.36 37 LYS B N 1
ATOM 1482 C CA . LYS B 1 37 ? -15.156 -16.797 5.984 1 28.36 37 LYS B CA 1
ATOM 1483 C C . LYS B 1 37 ? -13.727 -16.719 6.504 1 28.36 37 LYS B C 1
ATOM 1485 O O . LYS B 1 37 ? -12.797 -16.438 5.738 1 28.36 37 LYS B O 1
ATOM 1490 N N . ASP B 1 38 ? -13.359 -17.766 7.48 1 26.62 38 ASP B N 1
ATOM 1491 C CA . ASP B 1 38 ? -12.406 -17.953 8.57 1 26.62 38 ASP B CA 1
ATOM 1492 C C . ASP B 1 38 ? -10.969 -17.922 8.055 1 26.62 38 ASP B C 1
ATOM 1494 O O . ASP B 1 38 ? -10.367 -18.969 7.812 1 26.62 38 ASP B O 1
ATOM 1498 N N . GLY B 1 39 ? -10.68 -17.203 7.094 1 29.97 39 GLY B N 1
ATOM 1499 C CA . GLY B 1 39 ? -9.258 -17.406 6.848 1 29.97 39 GLY B CA 1
ATOM 1500 C C . GLY B 1 39 ? -8.391 -17.062 8.039 1 29.97 39 GLY B C 1
ATOM 1501 O O . GLY B 1 39 ? -8.523 -15.977 8.609 1 29.97 39 GLY B O 1
ATOM 1502 N N . GLU B 1 40 ? -8.109 -18.047 8.867 1 27.58 40 GLU B N 1
ATOM 1503 C CA . GLU B 1 40 ? -7.039 -17.891 9.852 1 27.58 40 GLU B CA 1
ATOM 1504 C C . GLU B 1 40 ? -5.895 -17.047 9.289 1 27.58 40 GLU B C 1
ATOM 1506 O O . GLU B 1 40 ? -5.586 -17.125 8.102 1 27.58 40 GLU B O 1
ATOM 1511 N N . TYR B 1 41 ? -5.723 -15.992 9.953 1 29.94 41 TYR B N 1
ATOM 1512 C CA . TYR B 1 41 ? -4.496 -15.234 9.727 1 29.94 41 TYR B CA 1
ATOM 1513 C C . TYR B 1 41 ? -3.328 -16.156 9.422 1 29.94 41 TYR B C 1
ATOM 1515 O O . TYR B 1 41 ? -2.945 -16.984 10.258 1 29.94 41 TYR B O 1
ATOM 1523 N N . VAL B 1 42 ? -3.297 -16.875 8.336 1 28.78 42 VAL B N 1
ATOM 1524 C CA . VAL B 1 42 ? -2.014 -17.516 8.094 1 28.78 42 VAL B CA 1
ATOM 1525 C C . VAL B 1 42 ? -0.919 -16.469 7.941 1 28.78 42 VAL B C 1
ATOM 1527 O O . VAL B 1 42 ? -0.901 -15.727 6.961 1 28.78 42 VAL B O 1
ATOM 1530 N N . LEU B 1 43 ? -0.618 -15.812 9.047 1 31.08 43 LEU B N 1
ATOM 1531 C CA . LEU B 1 43 ? 0.703 -15.211 8.906 1 31.08 43 LEU B CA 1
ATOM 1532 C C . LEU B 1 43 ? 1.663 -16.156 8.203 1 31.08 43 LEU B C 1
ATOM 1534 O O . LEU B 1 43 ? 1.693 -17.359 8.508 1 31.08 43 LEU B O 1
ATOM 1538 N N . PRO B 1 44 ? 2.014 -15.883 7.078 1 32.12 44 PRO B N 1
ATOM 1539 C CA . PRO B 1 44 ? 3.053 -16.828 6.66 1 32.12 44 PRO B CA 1
ATOM 1540 C C . PRO B 1 44 ? 4.066 -17.125 7.766 1 32.12 44 PRO B C 1
ATOM 1542 O O . PRO B 1 44 ? 4.742 -16.203 8.242 1 32.12 44 PRO B O 1
ATOM 1545 N N . THR B 1 45 ? 3.695 -17.875 8.82 1 29.23 45 THR B N 1
ATOM 1546 C CA . THR B 1 45 ? 4.816 -18.484 9.523 1 29.23 45 THR B CA 1
ATOM 1547 C C . THR B 1 45 ? 5.852 -19.016 8.539 1 29.23 45 THR B C 1
ATOM 1549 O O . THR B 1 45 ? 5.504 -19.484 7.457 1 29.23 45 THR B O 1
ATOM 1552 N N . HIS B 1 46 ? 7.141 -18.656 8.883 1 31.89 46 HIS B N 1
ATOM 1553 C CA . HIS B 1 46 ? 8.25 -19.375 8.266 1 31.89 46 HIS B CA 1
ATOM 1554 C C . HIS B 1 46 ? 7.898 -20.828 8.023 1 31.89 46 HIS B C 1
ATOM 1556 O O . HIS B 1 46 ? 7.609 -21.562 8.969 1 31.89 46 HIS B O 1
ATOM 1562 N N . VAL B 1 47 ? 7.113 -21.125 7.164 1 30.31 47 VAL B N 1
ATOM 1563 C CA . VAL B 1 47 ? 7.246 -22.562 6.957 1 30.31 47 VAL B CA 1
ATOM 1564 C C . VAL B 1 47 ? 8.703 -22.906 6.656 1 30.31 47 VAL B C 1
ATOM 1566 O O . VAL B 1 47 ? 9.25 -22.484 5.641 1 30.31 47 VAL B O 1
ATOM 1569 N N . PRO B 1 48 ? 9.547 -23.141 7.68 1 28.81 48 PRO B N 1
ATOM 1570 C CA . PRO B 1 48 ? 10.953 -23.531 7.531 1 28.81 48 PRO B CA 1
ATOM 1571 C C . PRO B 1 48 ? 11.188 -24.469 6.352 1 28.81 48 PRO B C 1
ATOM 1573 O O . PRO B 1 48 ? 12.297 -24.547 5.82 1 28.81 48 PRO B O 1
ATOM 1576 N N . GLY B 1 49 ? 10.328 -25.484 6.145 1 30.38 49 GLY B N 1
ATOM 1577 C CA . GLY B 1 49 ? 10.797 -26.672 5.469 1 30.38 49 GLY B CA 1
ATOM 1578 C C . GLY B 1 49 ? 11 -26.484 3.977 1 30.38 49 GLY B C 1
ATOM 1579 O O . GLY B 1 49 ? 11.383 -27.406 3.27 1 30.38 49 GLY B O 1
ATOM 1580 N N . GLN B 1 50 ? 9.977 -25.984 3.254 1 32.53 50 GLN B N 1
ATOM 1581 C CA . GLN B 1 50 ? 10.32 -26.203 1.854 1 32.53 50 GLN B CA 1
ATOM 1582 C C . GLN B 1 50 ? 11.586 -25.453 1.469 1 32.53 50 GLN B C 1
ATOM 1584 O O . GLN B 1 50 ? 11.625 -24.219 1.52 1 32.53 50 GLN B O 1
ATOM 1589 N N . ASN B 1 51 ? 12.734 -25.828 1.712 1 32.03 51 ASN B N 1
ATOM 1590 C CA . ASN B 1 51 ? 14.164 -25.578 1.527 1 32.03 51 ASN B CA 1
ATOM 1591 C C . ASN B 1 51 ? 14.445 -24.922 0.181 1 32.03 51 ASN B C 1
ATOM 1593 O O . ASN B 1 51 ? 15.602 -24.703 -0.174 1 32.03 51 ASN B O 1
ATOM 1597 N N . GLY B 1 52 ? 13.688 -25.281 -1.074 1 34.16 52 GLY B N 1
ATOM 1598 C CA . GLY B 1 52 ? 14.336 -24.812 -2.285 1 34.16 52 GLY B CA 1
ATOM 1599 C C . GLY B 1 52 ? 14.453 -23.297 -2.34 1 34.16 52 GLY B C 1
ATOM 1600 O O . GLY B 1 52 ? 13.891 -22.594 -1.499 1 34.16 52 GLY B O 1
ATOM 1601 N N . ASP B 1 53 ? 15.398 -22.766 -3.271 1 37.12 53 ASP B N 1
ATOM 1602 C CA . ASP B 1 53 ? 15.719 -21.391 -3.68 1 37.12 53 ASP B CA 1
ATOM 1603 C C . ASP B 1 53 ? 14.461 -20.547 -3.777 1 37.12 53 ASP B C 1
ATOM 1605 O O . ASP B 1 53 ? 14.492 -19.453 -4.352 1 37.12 53 ASP B O 1
ATOM 1609 N N . GLN B 1 54 ? 13.352 -21.141 -3.633 1 38.69 54 GLN B N 1
ATOM 1610 C CA . GLN B 1 54 ? 12.18 -20.312 -3.896 1 38.69 54 GLN B CA 1
ATOM 1611 C C . GLN B 1 54 ? 11.961 -19.281 -2.781 1 38.69 54 GLN B C 1
ATOM 1613 O O . GLN B 1 54 ? 11.898 -19.656 -1.605 1 38.69 54 GLN B O 1
ATOM 1618 N N . LYS B 1 55 ? 12.492 -18.203 -2.969 1 44.59 55 LYS B N 1
ATOM 1619 C CA . LYS B 1 55 ? 12.297 -17.062 -2.086 1 44.59 55 LYS B CA 1
ATOM 1620 C C . LYS B 1 55 ? 10.891 -17.062 -1.483 1 44.59 55 LYS B C 1
ATOM 1622 O O . LYS B 1 55 ? 9.906 -17.219 -2.203 1 44.59 55 LYS B O 1
ATOM 1627 N N . GLU B 1 56 ? 10.75 -17.578 -0.324 1 48.97 56 GLU B N 1
ATOM 1628 C CA . GLU B 1 56 ? 9.508 -17.453 0.425 1 48.97 56 GLU B CA 1
ATOM 1629 C C . GLU B 1 56 ? 8.742 -16.203 0.027 1 48.97 56 GLU B C 1
ATOM 1631 O O . GLU B 1 56 ? 9.344 -15.172 -0.307 1 48.97 56 GLU B O 1
ATOM 1636 N N . PRO B 1 57 ? 7.48 -16.484 -0.322 1 52.62 57 PRO B N 1
ATOM 1637 C CA . PRO B 1 57 ? 6.691 -15.289 -0.642 1 52.62 57 PRO B CA 1
ATOM 1638 C C . PRO B 1 57 ? 6.852 -14.18 0.395 1 52.62 57 PRO B C 1
ATOM 1640 O O . PRO B 1 57 ? 6.855 -14.453 1.599 1 52.62 57 PRO B O 1
ATOM 1643 N N . SER B 1 58 ? 7.609 -13.219 0.121 1 64.75 58 SER B N 1
ATOM 1644 C CA . SER B 1 58 ? 7.746 -12.086 1.03 1 64.75 58 SER B CA 1
ATOM 1645 C C . SER B 1 58 ? 6.578 -11.109 0.88 1 64.75 58 SER B C 1
ATOM 1647 O O . SER B 1 58 ? 6.383 -10.523 -0.188 1 64.75 58 SER B O 1
ATOM 1649 N N . TYR B 1 59 ? 5.496 -11.375 1.72 1 77.81 59 TYR B N 1
ATOM 1650 C CA . TYR B 1 59 ? 4.492 -10.312 1.739 1 77.81 59 TYR B CA 1
ATOM 1651 C C . TYR B 1 59 ? 5.043 -9.055 2.395 1 77.81 59 TYR B C 1
ATOM 1653 O O . TYR B 1 59 ? 6.082 -9.094 3.061 1 77.81 59 TYR B O 1
ATOM 1661 N N . PHE B 1 60 ? 4.547 -8.016 2.061 1 86.31 60 PHE B N 1
ATOM 1662 C CA . PHE B 1 60 ? 4.965 -6.73 2.609 1 86.31 60 PHE B CA 1
ATOM 1663 C C . PHE B 1 60 ? 3.762 -5.926 3.08 1 86.31 60 PHE B C 1
ATOM 1665 O O . PHE B 1 60 ? 2.672 -6.035 2.514 1 86.31 60 PHE B O 1
ATOM 1672 N N . MET B 1 61 ? 3.967 -5.191 4.23 1 89.75 61 MET B N 1
ATOM 1673 C CA . MET B 1 61 ? 2.963 -4.293 4.797 1 89.75 61 MET B CA 1
ATOM 1674 C C . MET B 1 61 ? 3.473 -2.857 4.832 1 89.75 61 MET B C 1
ATOM 1676 O O . MET B 1 61 ? 4.664 -2.621 5.035 1 89.75 61 MET B O 1
ATOM 1680 N N . ILE B 1 62 ? 2.586 -1.984 4.516 1 92 62 ILE B N 1
ATOM 1681 C CA . ILE B 1 62 ? 2.92 -0.578 4.711 1 92 62 ILE B CA 1
ATOM 1682 C C . ILE B 1 62 ? 1.892 0.075 5.629 1 92 62 ILE B C 1
ATOM 1684 O O . ILE B 1 62 ? 0.807 -0.472 5.844 1 92 62 ILE B O 1
ATOM 1688 N N . GLN B 1 63 ? 2.307 1.21 6.176 1 91.25 63 GLN B N 1
ATOM 1689 C CA . GLN B 1 63 ? 1.44 2.07 6.977 1 91.25 63 GLN B CA 1
ATOM 1690 C C . GLN B 1 63 ? 1.536 3.523 6.523 1 91.25 63 GLN B C 1
ATOM 1692 O O . GLN B 1 63 ? 2.633 4.035 6.297 1 91.25 63 GLN B O 1
ATOM 1697 N N . VAL B 1 64 ? 0.34 4.152 6.387 1 93.75 64 VAL B N 1
ATOM 1698 C CA . VAL B 1 64 ? 0.323 5.559 5.996 1 93.75 64 VAL B CA 1
ATOM 1699 C C . VAL B 1 64 ? -1.02 6.184 6.371 1 93.75 64 VAL B C 1
ATOM 1701 O O . VAL B 1 64 ? -2.049 5.504 6.371 1 93.75 64 VAL B O 1
ATOM 1704 N N . ASN B 1 65 ? -1.007 7.461 6.723 1 93.12 65 ASN B N 1
ATOM 1705 C CA . ASN B 1 65 ? -2.219 8.258 6.871 1 93.12 65 ASN B CA 1
ATOM 1706 C C . ASN B 1 65 ? -2.738 8.742 5.52 1 93.12 65 ASN B C 1
ATOM 1708 O O . ASN B 1 65 ? -2.045 9.477 4.809 1 93.12 65 ASN B O 1
ATOM 1712 N N . ALA B 1 66 ? -3.959 8.391 5.199 1 91.31 66 ALA B N 1
ATOM 1713 C CA . ALA B 1 66 ? -4.512 8.742 3.895 1 91.31 66 ALA B CA 1
ATOM 1714 C C . ALA B 1 66 ? -4.969 10.195 3.863 1 91.31 66 ALA B C 1
ATOM 1716 O O . ALA B 1 66 ? -5.219 10.75 2.791 1 91.31 66 ALA B O 1
ATOM 1717 N N . SER B 1 67 ? -5.105 10.797 5.031 1 92.69 67 SER B N 1
ATOM 1718 C CA . SER B 1 67 ? -5.566 12.188 5.082 1 92.69 67 SER B CA 1
ATOM 1719 C C . SER B 1 67 ? -4.695 13.023 6.012 1 92.69 67 SER B C 1
ATOM 1721 O O . SER B 1 67 ? -5.195 13.625 6.961 1 92.69 67 SER B O 1
ATOM 1723 N N . PRO B 1 68 ? -3.494 13.188 5.691 1 94.19 68 PRO B N 1
ATOM 1724 C CA . PRO B 1 68 ? -2.605 13.961 6.562 1 94.19 68 PRO B CA 1
ATOM 1725 C C . PRO B 1 68 ? -2.869 15.461 6.496 1 94.19 68 PRO B C 1
ATOM 1727 O O . PRO B 1 68 ? -3.43 15.945 5.512 1 94.19 68 PRO B O 1
ATOM 1730 N N . THR B 1 69 ? -2.438 16.141 7.543 1 95.56 69 THR B N 1
ATOM 1731 C CA . THR B 1 69 ? -2.645 17.578 7.641 1 95.56 69 THR B CA 1
ATOM 1732 C C . THR B 1 69 ? -1.364 18.281 8.086 1 95.56 69 THR B C 1
ATOM 1734 O O . THR B 1 69 ? -0.512 17.672 8.734 1 95.56 69 THR B O 1
ATOM 1737 N N . VAL B 1 70 ? -1.195 19.438 7.648 1 96.25 70 VAL B N 1
ATOM 1738 C CA . VAL B 1 70 ? -0.172 20.359 8.117 1 96.25 70 VAL B CA 1
ATOM 1739 C C . VAL B 1 70 ? -0.832 21.625 8.672 1 96.25 70 VAL B C 1
ATOM 1741 O O . VAL B 1 70 ? -1.648 22.25 7.992 1 96.25 70 VAL B O 1
ATOM 1744 N N . SER B 1 71 ? -0.408 21.859 9.914 1 91.12 71 SER B N 1
ATOM 1745 C CA . SER B 1 71 ? -0.956 23.094 10.484 1 91.12 71 SER B CA 1
ATOM 1746 C C . SER B 1 71 ? -0.415 24.328 9.773 1 91.12 71 SER B C 1
ATOM 1748 O O . SER B 1 71 ? 0.695 24.297 9.234 1 91.12 71 SER B O 1
ATOM 1750 N N . ARG B 1 72 ? -1.16 25.344 9.883 1 82.56 72 ARG B N 1
ATOM 1751 C CA . ARG B 1 72 ? -0.8 26.609 9.234 1 82.56 72 ARG B CA 1
ATOM 1752 C C . ARG B 1 72 ? 0.552 27.109 9.727 1 82.56 72 ARG B C 1
ATOM 1754 O O . ARG B 1 72 ? 0.82 27.109 10.93 1 82.56 72 ARG B O 1
ATOM 1761 N N . GLY B 1 73 ? 1.269 27.562 8.828 1 85.44 73 GLY B N 1
ATOM 1762 C CA . GLY B 1 73 ? 2.562 28.156 9.117 1 85.44 73 GLY B CA 1
ATOM 1763 C C . GLY B 1 73 ? 3.605 27.141 9.539 1 85.44 73 GLY B C 1
ATOM 1764 O O . GLY B 1 73 ? 4.77 27.5 9.758 1 85.44 73 GLY B O 1
ATOM 1765 N N . GLY B 1 74 ? 3.152 25.969 9.68 1 91.75 74 GLY B N 1
ATOM 1766 C CA . GLY B 1 74 ? 4.129 24.953 10.055 1 91.75 74 GLY B CA 1
ATOM 1767 C C . GLY B 1 74 ? 4.562 24.078 8.891 1 91.75 74 GLY B C 1
ATOM 1768 O O . GLY B 1 74 ? 4.234 24.359 7.738 1 91.75 74 GLY B O 1
ATOM 1769 N N . LYS B 1 75 ? 5.457 23.156 9.203 1 95.38 75 LYS B N 1
ATOM 1770 C CA . LYS B 1 75 ? 5.91 22.203 8.195 1 95.38 75 LYS B CA 1
ATOM 1771 C C . LYS B 1 75 ? 5.695 20.766 8.664 1 95.38 75 LYS B C 1
ATOM 1773 O O . LYS B 1 75 ? 6 19.828 7.941 1 95.38 75 LYS B O 1
ATOM 1778 N N . ARG B 1 76 ? 5.203 20.594 9.836 1 95.06 76 ARG B N 1
ATOM 1779 C CA . ARG B 1 76 ? 5.023 19.281 10.422 1 95.06 76 ARG B CA 1
ATOM 1780 C C . ARG B 1 76 ? 3.754 18.609 9.898 1 95.06 76 ARG B C 1
ATOM 1782 O O . ARG B 1 76 ? 2.664 19.172 10.008 1 95.06 76 ARG B O 1
ATOM 1789 N N . CYS B 1 77 ? 3.928 17.484 9.328 1 95.69 77 CYS B N 1
ATOM 1790 C CA . CYS B 1 77 ? 2.854 16.719 8.695 1 95.69 77 CYS B CA 1
ATOM 1791 C C . CYS B 1 77 ? 2.65 15.383 9.398 1 95.69 77 CYS B C 1
ATOM 1793 O O . CYS B 1 77 ? 3.611 14.641 9.617 1 95.69 77 CYS B O 1
ATOM 1795 N N . ASN B 1 78 ? 1.437 15.047 9.766 1 93.69 78 ASN B N 1
ATOM 1796 C CA . ASN B 1 78 ? 1.139 13.766 10.383 1 93.69 78 ASN B CA 1
ATOM 1797 C C . ASN B 1 78 ? 0.939 12.672 9.344 1 93.69 78 ASN B C 1
ATOM 1799 O O . ASN B 1 78 ? -0.069 11.961 9.359 1 93.69 78 ASN B O 1
ATOM 1803 N N . LEU B 1 79 ? 1.927 12.461 8.531 1 95.44 79 LEU B N 1
ATOM 1804 C CA . LEU B 1 79 ? 1.867 11.477 7.453 1 95.44 79 LEU B CA 1
ATOM 1805 C C . LEU B 1 79 ? 1.838 10.062 8.016 1 95.44 79 LEU B C 1
ATOM 1807 O O . LEU B 1 79 ? 1.388 9.133 7.344 1 95.44 79 LEU B O 1
ATOM 1811 N N . MET B 1 80 ? 2.324 9.789 9.188 1 93.81 80 MET B N 1
ATOM 1812 C 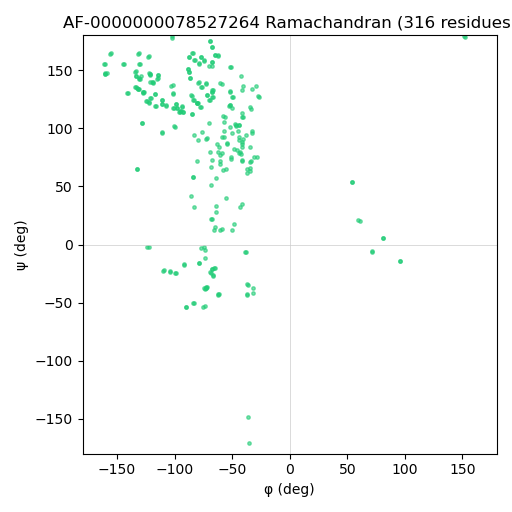CA . MET B 1 80 ? 2.236 8.516 9.906 1 93.81 80 MET B CA 1
ATOM 1813 C C . MET B 1 80 ? 2.764 7.375 9.039 1 93.81 80 MET B C 1
ATOM 1815 O O . MET B 1 80 ? 2.088 6.359 8.867 1 93.81 80 MET B O 1
ATOM 1819 N N . ILE B 1 81 ? 3.971 7.566 8.57 1 95.69 81 ILE B N 1
ATOM 1820 C CA . ILE B 1 81 ? 4.555 6.508 7.754 1 95.69 81 ILE B CA 1
ATOM 1821 C C . ILE B 1 81 ? 5.27 5.5 8.648 1 95.69 81 ILE B C 1
ATOM 1823 O O . ILE B 1 81 ? 5.816 5.867 9.695 1 95.69 81 ILE B O 1
ATOM 1827 N N . GLY B 1 82 ? 5.234 4.262 8.164 1 93.94 82 GLY B N 1
ATOM 1828 C CA . GLY B 1 82 ? 5.926 3.221 8.906 1 93.94 82 GLY B CA 1
ATOM 1829 C C . GLY B 1 82 ? 6.227 1.993 8.07 1 93.94 82 GLY B C 1
ATOM 1830 O O . GLY B 1 82 ? 5.598 1.773 7.031 1 93.94 82 GLY B O 1
ATOM 1831 N N . ASN B 1 83 ? 7.262 1.315 8.562 1 94.06 83 ASN B N 1
ATOM 1832 C CA . ASN B 1 83 ? 7.625 -0.024 8.109 1 94.06 83 ASN B CA 1
ATOM 1833 C C . ASN B 1 83 ? 7.367 -1.067 9.195 1 94.06 83 ASN B C 1
ATOM 1835 O O . ASN B 1 83 ? 8.18 -1.235 10.102 1 94.06 83 ASN B O 1
ATOM 1839 N N . PRO B 1 84 ? 6.203 -1.687 9.062 1 91.38 84 PRO B N 1
ATOM 1840 C CA . PRO B 1 84 ? 5.863 -2.639 10.125 1 91.38 84 PRO B CA 1
ATOM 1841 C C . PRO B 1 84 ? 6.977 -3.648 10.391 1 91.38 84 PRO B C 1
ATOM 1843 O O . PRO B 1 84 ? 7.719 -4.012 9.477 1 91.38 84 PRO B O 1
ATOM 1846 N N . ALA B 1 85 ? 7.023 -4.176 11.68 1 90.44 85 ALA B N 1
ATOM 1847 C CA . ALA B 1 85 ? 8.086 -5.062 12.141 1 90.44 85 ALA B CA 1
ATOM 1848 C C . ALA B 1 85 ? 8.031 -6.406 11.422 1 90.44 85 ALA B C 1
ATOM 1850 O O . ALA B 1 85 ? 9.016 -7.148 11.391 1 90.44 85 ALA B O 1
ATOM 1851 N N . GLU B 1 86 ? 6.809 -6.707 10.875 1 86.88 86 GLU B N 1
ATOM 1852 C CA . GLU B 1 86 ? 6.605 -7.961 10.148 1 86.88 86 GLU B CA 1
ATOM 1853 C C . GLU B 1 86 ? 7.445 -8 8.875 1 86.88 86 GLU B C 1
ATOM 1855 O O . GLU B 1 86 ? 7.672 -9.078 8.312 1 86.88 86 GLU B O 1
ATOM 1860 N N . ASN B 1 87 ? 7.855 -6.863 8.422 1 90.31 87 ASN B N 1
ATOM 1861 C CA . ASN B 1 87 ? 8.633 -6.805 7.184 1 90.31 87 ASN B CA 1
ATOM 1862 C C . ASN B 1 87 ? 10.086 -7.18 7.418 1 90.31 87 ASN B C 1
ATOM 1864 O O . ASN B 1 87 ? 10.586 -7.07 8.539 1 90.31 87 ASN B O 1
ATOM 1868 N N . GLU B 1 88 ? 10.797 -7.637 6.383 1 91.81 88 GLU B N 1
ATOM 1869 C CA . GLU B 1 88 ? 12.242 -7.82 6.375 1 91.81 88 GLU B CA 1
ATOM 1870 C C . GLU B 1 88 ? 12.938 -6.719 5.582 1 91.81 88 GLU B C 1
ATOM 1872 O O . GLU B 1 88 ? 14.109 -6.418 5.82 1 91.81 88 GLU B O 1
ATOM 1877 N N . GLN B 1 89 ? 12.242 -6.129 4.695 1 93.88 89 GLN B N 1
ATOM 1878 C CA . GLN B 1 89 ? 12.789 -5.176 3.734 1 93.88 89 GLN B CA 1
ATOM 1879 C C . GLN B 1 89 ? 12.914 -3.785 4.348 1 93.88 89 GLN B C 1
ATOM 1881 O O . GLN B 1 89 ? 12.305 -3.502 5.383 1 93.88 89 GLN B O 1
ATOM 1886 N N . TYR B 1 90 ? 13.766 -2.992 3.756 1 96.25 90 TYR B N 1
ATOM 1887 C CA . TYR B 1 90 ? 13.867 -1.57 4.059 1 96.25 90 TYR B CA 1
ATOM 1888 C C . TYR B 1 90 ? 12.906 -0.758 3.195 1 96.25 90 TYR B C 1
ATOM 1890 O O . TYR B 1 90 ? 12.539 -1.187 2.1 1 96.25 90 TYR B O 1
ATOM 1898 N N . VAL B 1 91 ? 12.5 0.337 3.754 1 97.5 91 VAL B N 1
ATOM 1899 C CA . VAL B 1 91 ? 11.555 1.163 3.016 1 97.5 91 VAL B CA 1
ATOM 1900 C C . VAL B 1 91 ? 11.992 2.625 3.07 1 97.5 91 VAL B C 1
ATOM 1902 O O . VAL B 1 91 ? 12.43 3.109 4.117 1 97.5 91 VAL B O 1
ATOM 1905 N N . LYS B 1 92 ? 11.922 3.271 1.949 1 98.31 92 LYS B N 1
ATOM 1906 C CA . LYS B 1 92 ? 11.984 4.727 1.854 1 98.31 92 LYS B CA 1
ATOM 1907 C C . LYS B 1 92 ? 10.656 5.297 1.35 1 98.31 92 LYS B C 1
ATOM 1909 O O . LYS B 1 92 ? 9.984 4.68 0.52 1 98.31 92 LYS B O 1
ATOM 1914 N N . VAL B 1 93 ? 10.266 6.488 1.819 1 98.44 93 VAL B N 1
ATOM 1915 C CA . VAL B 1 93 ? 8.977 7.062 1.45 1 98.44 93 VAL B CA 1
ATOM 1916 C C . VAL B 1 93 ? 9.18 8.477 0.903 1 98.44 93 VAL B C 1
ATOM 1918 O O . VAL B 1 93 ? 9.898 9.281 1.494 1 98.44 93 VAL B O 1
ATOM 1921 N N . LYS B 1 94 ? 8.57 8.719 -0.213 1 98.56 94 LYS B N 1
ATOM 1922 C CA . LYS B 1 94 ? 8.453 10.055 -0.789 1 98.56 94 LYS B CA 1
ATOM 1923 C C . LYS B 1 94 ? 7 10.516 -0.829 1 98.56 94 LYS B C 1
ATOM 1925 O O . LYS B 1 94 ? 6.102 9.727 -1.106 1 98.56 94 LYS B O 1
ATOM 1930 N N . LEU B 1 95 ? 6.809 11.797 -0.581 1 98.75 95 LEU B N 1
ATOM 1931 C CA . LEU B 1 95 ? 5.504 12.414 -0.784 1 98.75 95 LEU B CA 1
ATOM 1932 C C . LEU B 1 95 ? 5.539 13.383 -1.959 1 98.75 95 LEU B C 1
ATOM 1934 O O . LEU B 1 95 ? 6.344 14.312 -1.978 1 98.75 95 LEU B O 1
ATOM 1938 N N . THR B 1 96 ? 4.672 13.188 -2.916 1 98.75 96 THR B N 1
ATOM 1939 C CA . THR B 1 96 ? 4.664 14.008 -4.125 1 98.75 96 THR B CA 1
ATOM 1940 C C . THR B 1 96 ? 3.256 14.508 -4.426 1 98.75 96 THR B C 1
ATOM 1942 O O . THR B 1 96 ? 2.275 13.789 -4.223 1 98.75 96 THR B O 1
ATOM 1945 N N . LEU B 1 97 ? 3.219 15.773 -4.938 1 98.5 97 LEU B N 1
ATOM 1946 C CA . LEU B 1 97 ? 1.948 16.281 -5.438 1 98.5 97 LEU B CA 1
ATOM 1947 C C . LEU B 1 97 ? 1.627 15.695 -6.809 1 98.5 97 LEU B C 1
ATOM 1949 O O . LEU B 1 97 ? 2.488 15.656 -7.688 1 98.5 97 LEU B O 1
ATOM 1953 N N . ASN B 1 98 ? 0.352 15.305 -6.914 1 97.88 98 ASN B N 1
ATOM 1954 C CA . ASN B 1 98 ? 0.001 14.633 -8.164 1 97.88 98 ASN B CA 1
ATOM 1955 C C . ASN B 1 98 ? -0.061 15.609 -9.328 1 97.88 98 ASN B C 1
ATOM 1957 O O . ASN B 1 98 ? 0.3 15.266 -10.453 1 97.88 98 ASN B O 1
ATOM 1961 N N . ASP B 1 99 ? -0.525 16.797 -9.109 1 96.69 99 ASP B N 1
ATOM 1962 C CA . ASP B 1 99 ? -0.766 17.734 -10.203 1 96.69 99 ASP B CA 1
ATOM 1963 C C . ASP B 1 99 ? 0.548 18.281 -10.766 1 96.69 99 ASP B C 1
ATOM 1965 O O . ASP B 1 99 ? 0.685 18.453 -11.977 1 96.69 99 ASP B O 1
ATOM 1969 N N . THR B 1 100 ? 1.528 18.531 -10 1 96.38 100 THR B N 1
ATOM 1970 C CA . THR B 1 100 ? 2.754 19.188 -10.43 1 96.38 100 THR B CA 1
ATOM 1971 C C . THR B 1 100 ? 3.92 18.203 -10.453 1 96.38 100 THR B C 1
ATOM 1973 O O . THR B 1 100 ? 4.945 18.469 -11.094 1 96.38 100 THR B O 1
ATOM 1976 N N . GLY B 1 101 ? 3.809 17.141 -9.711 1 96.94 101 GLY B N 1
ATOM 1977 C CA . GLY B 1 101 ? 4.93 16.219 -9.562 1 96.94 101 GLY B CA 1
ATOM 1978 C C . GLY B 1 101 ? 5.953 16.688 -8.547 1 96.94 101 GLY B C 1
ATOM 1979 O O . GLY B 1 101 ? 6.984 16.047 -8.359 1 96.94 101 GLY B O 1
ATOM 1980 N N . GLU B 1 102 ? 5.668 17.719 -7.898 1 97.75 102 GLU B N 1
ATOM 1981 C CA . GLU B 1 102 ? 6.602 18.266 -6.918 1 97.75 102 GLU B CA 1
ATOM 1982 C C . GLU B 1 102 ? 6.762 17.328 -5.727 1 97.75 102 GLU B C 1
ATOM 1984 O O . GLU B 1 102 ? 5.777 16.812 -5.191 1 97.75 102 GLU B O 1
ATOM 1989 N N . GLU B 1 103 ? 8.031 17.078 -5.371 1 98.5 103 GLU B N 1
ATOM 1990 C CA . GLU B 1 103 ? 8.336 16.297 -4.168 1 98.5 103 GLU B CA 1
ATOM 1991 C C . GLU B 1 103 ? 8.32 17.188 -2.926 1 98.5 103 GLU B C 1
ATOM 1993 O O . GLU B 1 103 ? 9.062 18.172 -2.855 1 98.5 103 GLU B O 1
ATOM 1998 N N . LEU B 1 104 ? 7.527 16.828 -1.968 1 98.38 104 LEU B N 1
ATOM 1999 C CA . LEU B 1 104 ? 7.383 17.641 -0.764 1 98.38 104 LEU B CA 1
ATOM 2000 C C . LEU B 1 104 ? 8.234 17.078 0.371 1 98.38 104 LEU B C 1
ATOM 2002 O O . LEU B 1 104 ? 8.531 17.797 1.335 1 98.38 104 LEU B O 1
ATOM 2006 N N . PHE B 1 105 ? 8.508 15.898 0.327 1 97.88 105 PHE B N 1
ATOM 2007 C CA . PHE B 1 105 ? 9.172 15.188 1.411 1 97.88 105 PHE B CA 1
ATOM 2008 C C . PHE B 1 105 ? 9.828 13.914 0.898 1 97.88 105 PHE B C 1
ATOM 2010 O O . PHE B 1 105 ? 9.328 13.281 -0.031 1 97.88 105 PHE B O 1
ATOM 2017 N N . CYS B 1 106 ? 10.922 13.523 1.465 1 98.25 106 CYS B N 1
ATOM 2018 C CA . CYS B 1 106 ? 11.57 12.227 1.305 1 98.25 106 CYS B CA 1
ATOM 2019 C C . CYS B 1 106 ? 12.133 11.734 2.631 1 98.25 106 CYS B C 1
ATOM 2021 O O . CYS B 1 106 ? 12.844 12.469 3.32 1 98.25 106 CYS B O 1
ATOM 2023 N N . SER B 1 107 ? 11.852 10.547 2.98 1 97.69 107 SER B N 1
ATOM 2024 C CA . SER B 1 107 ? 12.258 10.016 4.281 1 97.69 107 SER B CA 1
ATOM 2025 C C . SER B 1 107 ? 13.68 9.484 4.234 1 97.69 107 SER B C 1
ATOM 2027 O O . SER B 1 107 ? 14.25 9.297 3.156 1 97.69 107 SER B O 1
ATOM 2029 N N . GLU B 1 108 ? 14.266 9.273 5.473 1 96.94 108 GLU B N 1
ATOM 2030 C CA . GLU B 1 108 ? 15.359 8.312 5.594 1 96.94 108 GLU B CA 1
ATOM 2031 C C . GLU B 1 108 ? 14.859 6.883 5.406 1 96.94 108 GLU B C 1
ATOM 2033 O O . GLU B 1 108 ? 13.664 6.66 5.203 1 96.94 108 GLU B O 1
ATOM 2038 N N . ILE B 1 109 ? 15.828 5.934 5.398 1 97.94 109 ILE B N 1
ATOM 2039 C CA . ILE B 1 109 ? 15.453 4.523 5.348 1 97.94 109 ILE B CA 1
ATOM 2040 C C . ILE B 1 109 ? 14.734 4.137 6.641 1 97.94 109 ILE B C 1
ATOM 2042 O O . ILE B 1 109 ? 15.211 4.438 7.734 1 97.94 109 ILE B O 1
ATOM 2046 N N . LEU B 1 110 ? 13.602 3.572 6.508 1 97.19 110 LEU B N 1
ATOM 2047 C CA . LEU B 1 110 ? 12.883 2.957 7.617 1 97.19 110 LEU B CA 1
ATOM 2048 C C . LEU B 1 110 ? 13.172 1.46 7.688 1 97.19 110 LEU B C 1
ATOM 2050 O O . LEU B 1 110 ? 12.828 0.716 6.762 1 97.19 110 LEU B O 1
ATOM 2054 N N . LYS B 1 111 ? 13.805 1.032 8.719 1 96.56 111 LYS 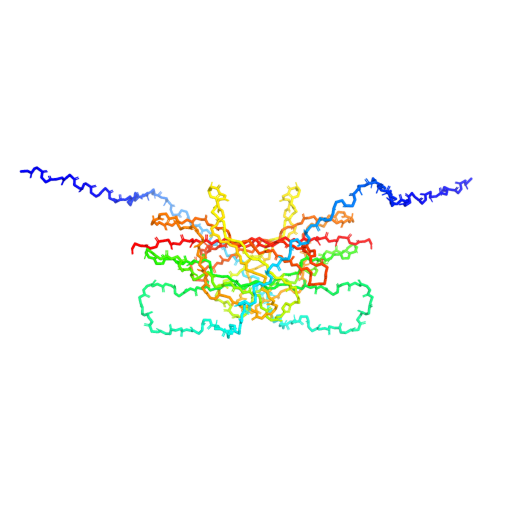B N 1
ATOM 2055 C CA . LYS B 1 111 ? 13.992 -0.391 8.984 1 96.56 111 LYS B CA 1
ATOM 2056 C C . LYS B 1 111 ? 12.719 -1.019 9.539 1 96.56 111 LYS B C 1
ATOM 2058 O O . LYS B 1 111 ? 11.828 -0.311 10.008 1 96.56 111 LYS B O 1
ATOM 2063 N N . PRO B 1 112 ? 12.672 -2.344 9.445 1 94.5 112 PRO B N 1
ATOM 2064 C CA . PRO B 1 112 ? 11.516 -3.002 10.047 1 94.5 112 PRO B CA 1
ATOM 2065 C C . PRO B 1 112 ? 11.258 -2.549 11.484 1 94.5 112 PRO B C 1
ATOM 2067 O O . PRO B 1 112 ? 12.172 -2.537 12.305 1 94.5 112 PRO B O 1
ATOM 2070 N N . GLY B 1 113 ? 9.961 -2.119 11.672 1 93.12 113 GLY B N 1
ATOM 2071 C CA . GLY B 1 113 ? 9.57 -1.685 13 1 93.12 113 GLY B CA 1
ATOM 2072 C C . GLY B 1 113 ? 9.672 -0.182 13.188 1 93.12 113 GLY B C 1
ATOM 2073 O O . GLY B 1 113 ? 9.141 0.362 14.164 1 93.12 113 GLY B O 1
ATOM 2074 N N . GLU B 1 114 ? 10.312 0.492 12.336 1 95 114 GLU B N 1
ATOM 2075 C CA . GLU B 1 114 ? 10.477 1.936 12.469 1 95 114 GLU B CA 1
ATOM 2076 C C . GLU B 1 114 ? 9.297 2.686 11.859 1 95 114 GLU B C 1
ATOM 2078 O O . GLU B 1 114 ? 8.734 2.258 10.852 1 95 114 GLU B O 1
ATOM 2083 N N . ARG B 1 115 ? 8.914 3.744 12.461 1 93.38 115 ARG B N 1
ATOM 2084 C CA . ARG B 1 115 ? 7.801 4.594 12.039 1 93.38 115 ARG B CA 1
ATOM 2085 C C . ARG B 1 115 ? 8.102 6.062 12.32 1 93.38 115 ARG B C 1
ATOM 2087 O O . ARG B 1 115 ? 8.898 6.383 13.203 1 93.38 115 ARG B O 1
ATOM 2094 N N . ASN B 1 116 ? 7.449 6.914 11.562 1 94.38 116 ASN B N 1
ATOM 2095 C CA . ASN B 1 116 ? 7.422 8.352 11.781 1 94.38 116 ASN B CA 1
ATOM 2096 C C . ASN B 1 116 ? 5.992 8.891 11.805 1 94.38 116 ASN B C 1
ATOM 2098 O O . ASN B 1 116 ? 5.332 8.945 10.766 1 94.38 116 ASN B O 1
ATOM 2102 N N . ALA B 1 117 ? 5.531 9.18 12.953 1 89.88 117 ALA B N 1
ATOM 2103 C CA . ALA B 1 117 ? 4.188 9.742 13.055 1 89.88 117 ALA B CA 1
ATOM 2104 C C . ALA B 1 117 ? 4.086 11.07 12.328 1 89.88 117 ALA B C 1
ATOM 2106 O O . ALA B 1 117 ? 3.094 11.344 11.648 1 89.88 117 ALA B O 1
ATOM 2107 N N . TYR B 1 118 ? 5.121 11.844 12.531 1 93.25 118 TYR B N 1
ATOM 2108 C CA . TYR B 1 118 ? 5.191 13.156 11.891 1 93.25 118 TYR B CA 1
ATOM 2109 C C . TYR B 1 118 ? 6.441 13.273 11.023 1 93.25 118 TYR B C 1
ATOM 2111 O O . TYR B 1 118 ? 7.484 12.695 11.344 1 93.25 118 TYR B O 1
ATOM 2119 N N . VAL B 1 119 ? 6.266 13.977 9.984 1 96.12 119 VAL B N 1
ATOM 2120 C CA . VAL B 1 119 ? 7.398 14.32 9.133 1 96.12 119 VAL B CA 1
ATOM 2121 C C . VAL B 1 119 ? 7.402 15.82 8.859 1 96.12 119 VAL B C 1
ATOM 2123 O O . VAL B 1 119 ? 6.355 16.469 8.922 1 96.12 119 VAL B O 1
ATOM 2126 N N . ASP B 1 120 ? 8.586 16.359 8.547 1 96.75 120 ASP B N 1
ATOM 2127 C CA . ASP B 1 120 ? 8.695 17.766 8.148 1 96.75 120 ASP B CA 1
ATOM 2128 C C . ASP B 1 120 ? 8.758 17.906 6.629 1 96.75 120 ASP B C 1
ATOM 2130 O O . ASP B 1 120 ? 9.664 17.359 5.992 1 96.75 120 ASP B O 1
ATOM 2134 N N . LEU B 1 121 ? 7.793 18.625 6.191 1 98.19 121 LEU B N 1
ATOM 2135 C CA . LEU B 1 121 ? 7.832 18.875 4.758 1 98.19 121 LEU B CA 1
ATOM 2136 C C . LEU B 1 121 ? 8.945 19.859 4.41 1 98.19 121 LEU B C 1
ATOM 2138 O O . LEU B 1 121 ? 9.18 20.828 5.152 1 98.19 121 LEU B O 1
ATOM 2142 N N . GLU B 1 122 ? 9.633 19.562 3.322 1 96.69 122 GLU B N 1
ATOM 2143 C CA . GLU B 1 122 ? 10.672 20.469 2.836 1 96.69 122 GLU B CA 1
ATOM 2144 C C . GLU B 1 122 ? 10.062 21.703 2.168 1 96.69 122 GLU B C 1
ATOM 2146 O O . GLU B 1 122 ? 10.648 22.781 2.199 1 96.69 122 GLU B O 1
ATOM 2151 N N . GLN B 1 123 ? 8.984 21.516 1.467 1 94.94 123 GLN B N 1
ATOM 2152 C CA . GLN B 1 123 ? 8.164 22.562 0.867 1 94.94 123 GLN B CA 1
ATOM 2153 C C . GLN B 1 123 ? 6.699 22.422 1.264 1 94.94 123 GLN B C 1
ATOM 2155 O O . GLN B 1 123 ? 6.133 21.328 1.177 1 94.94 123 GLN B O 1
ATOM 2160 N N . VAL B 1 124 ? 6.238 23.516 1.67 1 96.44 124 VAL B N 1
ATOM 2161 C CA . VAL B 1 124 ? 4.836 23.484 2.076 1 96.44 124 VAL B CA 1
ATOM 2162 C C . VAL B 1 124 ? 3.994 24.281 1.092 1 96.44 124 VAL B C 1
ATOM 2164 O O . VAL B 1 124 ? 4.207 25.484 0.924 1 96.44 124 VAL B O 1
ATOM 2167 N N . PRO B 1 125 ? 3.055 23.641 0.496 1 96.44 125 PRO B N 1
ATOM 2168 C CA . PRO B 1 125 ? 2.158 24.391 -0.389 1 96.44 125 PRO B CA 1
ATOM 2169 C C . PRO B 1 125 ? 1.271 25.375 0.366 1 96.44 125 PRO B C 1
ATOM 2171 O O . PRO B 1 125 ? 1.234 25.359 1.599 1 96.44 125 PRO B O 1
ATOM 2174 N N . GLU B 1 126 ? 0.571 26.25 -0.471 1 95.25 126 GLU B N 1
ATOM 2175 C CA . GLU B 1 126 ? -0.387 27.188 0.122 1 95.25 126 GLU B CA 1
ATOM 2176 C C . GLU B 1 126 ? -1.555 26.438 0.761 1 95.25 126 GLU B C 1
ATOM 2178 O O . GLU B 1 126 ? -1.765 25.25 0.491 1 95.25 126 GLU B O 1
ATOM 2183 N N . VAL B 1 127 ? -2.285 27.219 1.636 1 96.62 127 VAL B N 1
ATOM 2184 C CA . VAL B 1 127 ? -3.457 26.672 2.312 1 96.62 127 VAL B CA 1
ATOM 2185 C C . VAL B 1 127 ? -4.398 26.047 1.288 1 96.62 127 VAL B C 1
ATOM 2187 O O . VAL B 1 127 ? -4.645 26.625 0.224 1 96.62 127 VAL B O 1
ATOM 2190 N N . GLY B 1 128 ? -4.875 24.781 1.549 1 96.75 128 GLY B N 1
ATOM 2191 C CA . GLY B 1 128 ? -5.766 24.078 0.641 1 96.75 128 GLY B CA 1
ATOM 2192 C C . GLY B 1 128 ? -5.637 22.578 0.732 1 96.75 128 GLY B C 1
ATOM 2193 O O . GLY B 1 128 ? -5.008 22.047 1.655 1 96.75 128 GLY B O 1
ATOM 2194 N N . GLU B 1 129 ? -6.445 21.875 -0.063 1 96.56 129 GLU B N 1
ATOM 2195 C CA . GLU B 1 129 ? -6.387 20.422 -0.188 1 96.56 129 GLU B CA 1
ATOM 2196 C C . GLU B 1 129 ? -5.668 20.016 -1.469 1 96.56 129 GLU B C 1
ATOM 2198 O O . GLU B 1 129 ? -5.859 20.625 -2.521 1 96.56 129 GLU B O 1
ATOM 2203 N N . TYR B 1 130 ? -4.84 19.047 -1.374 1 97.25 130 TYR B N 1
ATOM 2204 C CA . TYR B 1 130 ? -4.027 18.562 -2.488 1 97.25 130 TYR B CA 1
ATOM 2205 C C . TYR B 1 130 ? -4.105 17.047 -2.613 1 97.25 130 TYR B C 1
ATOM 2207 O O . TYR B 1 130 ? -4.008 16.328 -1.614 1 97.25 130 TYR B O 1
ATOM 2215 N N . ILE B 1 131 ? -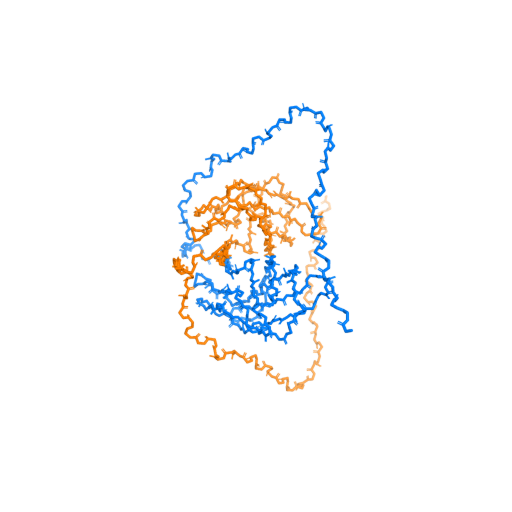4.305 16.562 -3.844 1 96.81 131 ILE B N 1
ATOM 2216 C CA . ILE B 1 131 ? -4.129 15.141 -4.121 1 96.81 131 ILE B CA 1
ATOM 2217 C C . ILE B 1 131 ? -2.639 14.82 -4.23 1 96.81 131 ILE B C 1
ATOM 2219 O O . ILE B 1 131 ? -1.931 15.406 -5.051 1 96.81 131 ILE B O 1
ATOM 2223 N N . ALA B 1 132 ? -2.191 13.984 -3.373 1 97.88 132 ALA B N 1
ATOM 2224 C CA . ALA B 1 132 ? -0.779 13.617 -3.318 1 97.88 132 ALA B CA 1
ATOM 2225 C C . ALA B 1 132 ? -0.609 12.102 -3.254 1 97.88 132 ALA B C 1
ATOM 2227 O O . ALA B 1 132 ? -1.587 11.367 -3.09 1 97.88 132 ALA B O 1
ATOM 2228 N N . THR B 1 133 ? 0.589 11.602 -3.518 1 98.38 133 THR B N 1
ATOM 2229 C CA . THR B 1 133 ? 0.948 10.188 -3.441 1 98.38 133 THR B CA 1
ATOM 2230 C C . THR B 1 133 ? 2.137 9.984 -2.506 1 98.38 133 THR B C 1
ATOM 2232 O O . THR B 1 133 ? 3.162 10.656 -2.641 1 98.38 133 THR B O 1
ATOM 2235 N N . ALA B 1 134 ? 1.936 9.156 -1.516 1 98.06 134 ALA B N 1
ATOM 2236 C CA . ALA B 1 134 ? 3.076 8.617 -0.78 1 98.06 134 ALA B CA 1
ATOM 2237 C C . ALA B 1 134 ? 3.652 7.391 -1.486 1 98.06 134 ALA B C 1
ATOM 2239 O O . ALA B 1 134 ? 2.992 6.352 -1.581 1 98.06 134 ALA B O 1
ATOM 2240 N N . VAL B 1 135 ? 4.82 7.52 -1.988 1 98.31 135 VAL B N 1
ATOM 2241 C CA . VAL B 1 135 ? 5.488 6.445 -2.713 1 98.31 135 VAL B CA 1
ATOM 2242 C C . VAL B 1 135 ? 6.414 5.684 -1.769 1 98.31 135 VAL B C 1
ATOM 2244 O O . VAL B 1 135 ? 7.402 6.238 -1.279 1 98.31 135 VAL B O 1
ATOM 2247 N N . PHE B 1 136 ? 6.051 4.465 -1.553 1 97.06 136 PHE B N 1
ATOM 2248 C CA . PHE B 1 136 ? 6.895 3.572 -0.767 1 97.06 136 PHE B CA 1
ATOM 2249 C C . PHE B 1 136 ? 7.832 2.781 -1.669 1 97.06 136 PHE B C 1
ATOM 2251 O O . PHE B 1 136 ? 7.387 1.961 -2.473 1 97.06 136 PHE B O 1
ATOM 2258 N N . MET B 1 137 ? 9.102 3.068 -1.501 1 97.5 137 MET B N 1
ATOM 2259 C CA . MET B 1 137 ? 10.133 2.322 -2.209 1 97.5 137 MET B CA 1
ATOM 2260 C C . MET B 1 137 ? 10.719 1.229 -1.322 1 97.5 137 MET B C 1
ATOM 2262 O O . MET B 1 137 ? 11.305 1.518 -0.28 1 97.5 137 MET B O 1
ATOM 2266 N N . VAL B 1 138 ? 10.57 -0.026 -1.717 1 94.69 138 VAL B N 1
ATOM 2267 C CA . VAL B 1 138 ? 10.945 -1.187 -0.917 1 94.69 138 VAL B CA 1
ATOM 2268 C C . VAL B 1 138 ? 12.281 -1.743 -1.411 1 94.69 138 VAL B C 1
ATOM 2270 O O . VAL B 1 138 ? 12.445 -2.006 -2.604 1 94.69 138 VAL B O 1
ATOM 2273 N N . TYR B 1 139 ? 13.219 -1.943 -0.43 1 94.62 139 TYR B N 1
ATOM 2274 C CA . TYR B 1 139 ? 14.57 -2.354 -0.784 1 94.62 139 TYR B CA 1
ATOM 2275 C C . TYR B 1 139 ? 14.93 -3.674 -0.116 1 94.62 139 TYR B C 1
ATOM 2277 O O . TYR B 1 139 ? 14.523 -3.936 1.019 1 94.62 139 TYR B O 1
ATOM 2285 N N . ASP B 1 140 ? 15.727 -4.402 -0.863 1 92.38 140 ASP B N 1
ATOM 2286 C CA . ASP B 1 140 ? 16.438 -5.512 -0.234 1 92.38 140 ASP B CA 1
ATOM 2287 C C . ASP B 1 140 ? 17.5 -5.004 0.735 1 92.38 140 ASP B C 1
ATOM 2289 O O . ASP B 1 140 ? 18.391 -4.227 0.35 1 92.38 140 ASP B O 1
ATOM 2293 N N . PRO B 1 141 ? 17.438 -5.426 1.94 1 93.88 141 PRO B N 1
ATOM 2294 C CA . PRO B 1 141 ? 18.344 -4.852 2.932 1 93.88 141 PRO B CA 1
ATOM 2295 C C . PRO B 1 141 ? 19.812 -5.211 2.668 1 93.88 141 PRO B C 1
ATOM 2297 O O . PRO B 1 141 ? 20.719 -4.496 3.104 1 93.88 141 PRO B O 1
ATOM 2300 N N . ASP B 1 142 ? 20.078 -6.312 2.029 1 94.44 142 ASP B N 1
ATOM 2301 C CA . ASP B 1 142 ? 21.453 -6.75 1.792 1 94.44 142 ASP B CA 1
ATOM 2302 C C . ASP B 1 142 ? 22.047 -6.074 0.557 1 94.44 142 ASP B C 1
ATOM 2304 O O . ASP B 1 142 ? 23.141 -5.504 0.616 1 94.44 142 ASP B O 1
ATOM 2308 N N . SER B 1 143 ? 21.344 -6.117 -0.495 1 94.94 143 SER B N 1
ATOM 2309 C CA . SER B 1 143 ? 21.859 -5.602 -1.759 1 94.94 143 SER B CA 1
ATOM 2310 C C . SER B 1 143 ? 21.469 -4.137 -1.955 1 94.94 143 SER B C 1
ATOM 2312 O O . SER B 1 143 ? 22.016 -3.461 -2.83 1 94.94 143 SER B O 1
ATOM 2314 N N . MET B 1 144 ? 20.562 -3.611 -1.284 1 94.62 144 MET B N 1
ATOM 2315 C CA . MET B 1 144 ? 19.984 -2.27 -1.401 1 94.62 144 MET B CA 1
ATOM 2316 C C . MET B 1 144 ? 19.391 -2.051 -2.787 1 94.62 144 MET B C 1
ATOM 2318 O O . MET B 1 144 ? 19.219 -0.91 -3.221 1 94.62 144 MET B O 1
ATOM 2322 N N . GLU B 1 145 ? 19.109 -3.172 -3.428 1 94.19 145 GLU B N 1
ATOM 2323 C CA . GLU B 1 145 ? 18.344 -3.08 -4.664 1 94.19 145 GLU B CA 1
ATOM 2324 C C . GLU B 1 145 ? 16.859 -2.887 -4.383 1 94.19 145 GLU B C 1
ATOM 2326 O O . GLU B 1 145 ? 16.297 -3.518 -3.477 1 94.19 145 GLU B O 1
ATOM 2331 N N . GLN B 1 146 ? 16.234 -2.004 -5.203 1 92.75 146 GLN B N 1
ATOM 2332 C CA . GLN B 1 146 ? 14.805 -1.798 -5.043 1 92.75 146 GLN B CA 1
ATOM 2333 C C . GLN B 1 146 ? 14.016 -3.006 -5.543 1 92.75 146 GLN B C 1
ATOM 2335 O O . GLN B 1 146 ? 14.234 -3.477 -6.66 1 92.75 146 GLN B O 1
ATOM 2340 N N . ILE B 1 147 ? 13.141 -3.473 -4.691 1 90.88 147 ILE B N 1
ATOM 2341 C CA . ILE B 1 147 ? 12.32 -4.648 -4.965 1 90.88 147 ILE B CA 1
ATOM 2342 C C . ILE B 1 147 ? 11.016 -4.223 -5.637 1 90.88 147 ILE B C 1
ATOM 2344 O O . ILE B 1 147 ? 10.594 -4.82 -6.629 1 90.88 147 ILE B O 1
ATOM 2348 N N . THR B 1 148 ? 10.297 -3.373 -5.117 1 92.12 148 THR B N 1
ATOM 2349 C CA . THR B 1 148 ? 9 -2.924 -5.613 1 92.12 148 THR B CA 1
ATOM 2350 C C . THR B 1 148 ? 8.688 -1.517 -5.113 1 92.12 148 THR B C 1
ATOM 2352 O O . THR B 1 148 ? 9.438 -0.955 -4.316 1 92.12 148 THR B O 1
ATOM 2355 N N . GLU B 1 149 ? 7.711 -0.933 -5.75 1 95.5 149 GLU B N 1
ATOM 2356 C CA . GLU B 1 149 ? 7.16 0.344 -5.309 1 95.5 149 GLU B CA 1
ATOM 2357 C C . GLU B 1 149 ? 5.668 0.225 -5.008 1 95.5 149 GLU B C 1
ATOM 2359 O O . GLU B 1 149 ? 4.949 -0.507 -5.691 1 95.5 149 GLU B O 1
ATOM 2364 N N . ILE B 1 150 ? 5.27 0.888 -3.924 1 96.12 150 ILE B N 1
ATOM 2365 C CA . ILE B 1 150 ? 3.861 0.976 -3.547 1 96.12 150 ILE B CA 1
ATOM 2366 C C . ILE B 1 150 ? 3.438 2.439 -3.473 1 96.12 150 ILE B C 1
ATOM 2368 O O . ILE B 1 150 ? 4.039 3.232 -2.742 1 96.12 150 ILE B O 1
ATOM 2372 N N . ASP B 1 151 ? 2.426 2.779 -4.258 1 97 151 ASP B N 1
ATOM 2373 C CA . ASP B 1 151 ? 1.876 4.129 -4.293 1 97 151 ASP B CA 1
ATOM 2374 C C . ASP B 1 151 ? 0.584 4.215 -3.482 1 97 151 ASP B C 1
ATOM 2376 O O . ASP B 1 151 ? -0.401 3.549 -3.803 1 97 151 ASP B O 1
ATOM 2380 N N . ALA B 1 152 ? 0.641 4.992 -2.496 1 96.5 152 ALA B N 1
ATOM 2381 C CA . ALA B 1 152 ? -0.554 5.211 -1.687 1 96.5 152 ALA B CA 1
ATOM 2382 C C . ALA B 1 152 ? -1.132 6.602 -1.928 1 96.5 152 ALA B C 1
ATOM 2384 O O . ALA B 1 152 ? -0.458 7.609 -1.698 1 96.5 152 ALA B O 1
ATOM 2385 N N . GLY B 1 153 ? -2.395 6.66 -2.402 1 95.88 153 GLY B N 1
ATOM 2386 C CA . GLY B 1 153 ? -3.07 7.941 -2.523 1 95.88 153 GLY B CA 1
ATOM 2387 C C . GLY B 1 153 ? -3.363 8.594 -1.186 1 95.88 153 GLY B C 1
ATOM 2388 O O . GLY B 1 153 ? -3.811 7.922 -0.25 1 95.88 153 GLY B O 1
ATOM 2389 N N . VAL B 1 154 ? -3.02 9.906 -1.144 1 94.88 154 VAL B N 1
ATOM 2390 C CA . VAL B 1 154 ? -3.312 10.656 0.075 1 94.88 154 VAL B CA 1
ATOM 2391 C C . VAL B 1 154 ? -3.959 11.992 -0.282 1 94.88 154 VAL B C 1
ATOM 2393 O O . VAL B 1 154 ? -3.676 12.562 -1.337 1 94.88 154 VAL B O 1
ATOM 2396 N N . LEU B 1 155 ? -4.875 12.414 0.583 1 95 155 LEU B N 1
ATOM 2397 C CA . LEU B 1 155 ? -5.406 13.766 0.522 1 95 155 LEU B CA 1
ATOM 2398 C C . LEU B 1 155 ? -4.738 14.664 1.562 1 95 155 LEU B C 1
ATOM 2400 O O . LEU B 1 155 ? -5.117 14.648 2.734 1 95 155 LEU B O 1
ATOM 2404 N N . LEU B 1 156 ? -3.805 15.477 1.106 1 96.12 156 LEU B N 1
ATOM 2405 C CA . LEU B 1 156 ? -3.043 16.359 1.978 1 96.12 156 LEU B CA 1
ATOM 2406 C C . LEU B 1 156 ? -3.791 17.672 2.213 1 96.12 156 LEU B C 1
ATOM 2408 O O . LEU B 1 156 ? -4.223 18.328 1.259 1 96.12 156 LEU B O 1
ATOM 2412 N N . THR B 1 157 ? -3.922 18.016 3.455 1 96.56 157 THR B N 1
ATOM 2413 C CA . THR B 1 157 ? -4.59 19.266 3.791 1 96.56 157 THR B CA 1
ATOM 2414 C C . THR B 1 157 ? -3.629 20.219 4.488 1 96.56 157 THR B C 1
ATOM 2416 O O . THR B 1 157 ? -3.012 19.875 5.496 1 96.56 157 THR B O 1
ATOM 2419 N N . ILE B 1 158 ? -3.447 21.344 3.844 1 97.44 158 ILE B N 1
ATOM 2420 C CA . ILE B 1 158 ? -2.752 22.438 4.504 1 97.44 158 ILE B CA 1
ATOM 2421 C C . ILE B 1 158 ? -3.766 23.375 5.168 1 97.44 158 ILE B C 1
ATOM 2423 O O . ILE B 1 158 ? -4.574 24 4.488 1 97.44 158 ILE B O 1
ATOM 2427 N N . GLU B 1 159 ? -3.594 23.438 6.5 1 94.44 159 GLU B N 1
ATOM 2428 C CA . GLU B 1 159 ? -4.598 24.172 7.25 1 94.44 159 GLU B CA 1
ATOM 2429 C C . GLU B 1 159 ? -4.25 25.656 7.316 1 94.44 159 GLU B C 1
ATOM 2431 O O . GLU B 1 159 ? -3.092 26.047 7.137 1 94.44 159 GLU B O 1
ATOM 2436 N N . LYS B 1 160 ? -5.25 26.5 7.621 1 87.06 160 LYS B N 1
ATOM 2437 C CA . LYS B 1 160 ? -5.16 27.953 7.762 1 87.06 160 LYS B CA 1
ATOM 2438 C C . LYS B 1 160 ? -4.703 28.344 9.164 1 87.06 160 LYS B C 1
ATOM 2440 O O . LYS B 1 160 ? -5.02 27.656 10.141 1 87.06 160 LYS B O 1
#

Organism: NCBI:txid29354

Secondary structure (DSSP, 8-state):
---------------------------------TT----------------SS-----EEEEEEESS-EE-TT--EE---EE--TT--SEEEEEEEETTT--EEEE---B-TT-EES-EE-SS-PPSEEEEEEEEEEEE-TTT--EEEEEEEEEEEEE--/---------------------------------TT----------------SS-----EEEEEEESS-EE-TT--EE---EE--TT--SEEEEEEEETTT--EEEE---B-TT-EES-EE-SS-PPSEEEEEEEEEEEE-TTT--EEEEEEEEEEEEE--

Foldseek 3Di:
DDDPPPDPPPDPDPPPVPPPDCPPPPPPPPPPPPPVPDPPPPPVDPPVPPPDPPPPPFDFDWDFAQEWEDEPPFFKIQGWTAGALSHQWKKKKWKAFPPPRDTFDIDDIHGHPDIDRIDGTPDDDPADKTWMWIKIFIADPPVRDTDDIDIRIHIYGYHD/DDPDDPPCVPPPVPPPVPPPDPPPPPPPPPPPPPPVPDPPPPPVDPPVPPPDPPPPPQDFDWDFAQEWEDEPPFFKIQGWTAGALSHQWKKKKWKAFPPPRDTFDIDDIHGHPDIDRIDGTPDDDDADKTWMWIKIFIADPPVRDTDDIDIRIHIYGYHD

Radius of gyration: 24.18 Å; Cα contacts (8 Å, |Δi|>4): 642; chains: 2; bounding box: 76×96×63 Å

Nearest PDB structures (foldseek):
  7dco-assembly1_D  TM=5.759E-01  e=2.427E-03  Saccharomyces cerevisiae
  5gm6-assembly1_B  TM=6.167E-01  e=6.191E-03  Saccharomyces cerevisiae S288C
  5m5p-assembly1_A  TM=6.257E-01  e=7.716E-03  Saccharomyces cerevisiae S288C
  5m5p-assembly2_C  TM=6.069E-01  e=6.911E-03  Saccharomyces cerevisiae S288C
  5m52-assembly1_A  TM=5.312E-01  e=4.495E-02  Saccharomyces cerevisiae

Solvent-accessible surface area (backbone atoms only — not comparable to full-atom values): 18474 Å² total; per-residue (Å²): 137,80,84,78,80,80,80,82,75,69,84,72,78,74,77,78,66,76,79,69,75,77,70,80,69,76,75,74,69,73,72,66,52,74,76,68,58,86,41,67,78,69,63,83,60,80,70,75,69,81,74,63,92,64,70,66,80,55,55,43,54,44,36,34,24,39,60,22,44,25,53,50,96,51,43,53,25,45,41,34,37,36,24,46,61,88,30,82,43,29,34,33,42,33,35,28,36,64,88,80,61,49,72,28,37,70,56,52,71,28,46,51,45,33,50,37,57,58,43,68,42,80,53,73,76,72,71,42,76,41,60,27,34,41,36,36,40,30,23,38,70,84,78,64,45,76,72,41,45,32,40,33,42,26,46,39,32,31,39,117,136,85,83,80,77,85,72,80,72,72,79,68,76,73,75,80,66,77,78,71,72,75,73,79,70,74,72,74,70,70,71,63,52,71,78,68,57,85,44,67,77,69,59,83,59,81,68,75,69,80,72,63,91,62,71,67,78,55,53,44,52,44,36,35,25,39,59,23,46,23,53,48,94,51,43,53,24,47,41,32,38,36,25,45,60,89,31,81,43,29,34,33,42,33,34,29,35,64,90,80,60,48,72,28,37,69,56,52,72,26,47,50,46,33,50,37,58,59,44,66,41,80,51,72,76,71,71,42,77,41,62,27,34,40,38,36,41,32,21,38,70,85,78,64,45,76,72,40,46,31,39,33,41,24,44,38,32,33,38,117

Sequence (320 aa):
MKVIIAGTLIALALLLSAGCSQSGGKERAYQFAEEAKDGEYVLPTHVPGQNGDQKEPSYFMIQVNASPTVSRGGKRCNLMIGNPAENEQYVKVKLTLNDTGEELFCSEILKPGERNAYVDLEQVPEVGEYIATAVFMVYDPDSMEQITEIDAGVLLTIEKMKVIIAGTLIALALLLSAGCSQSGGKERAYQFAEEAKDGEYVLPTHVPGQNGDQKEPSYFMIQVNASPTVSRGGKRCNLMIGNPAENEQYVKVKLTLNDTGEELFCSEILKPGERNAYVDLEQVPEVGEYIATAVFMVYDPDSMEQITEIDAGVLLTIEK